Protein AF-A0AAV8V1A2-F1 (afdb_monomer_lite)

Secondary structure (DSSP, 8-state):
-------------------------GGGTTTTTHHHHHHHHHHHHHHHSHHHHHHHHHTSPPHHHHHHHHHHHHHHHH-HHHHHHHHHHHTTPPPTTTT-PPPHHHHHHHHHHHTT-PPPHHHHHHHHHHHHHSPPPHHHHHHHHHHHTT--HHHHHHHHHHHHHHHHHHHHHHHHHHHHSS---HHHHHHGGG-HHHHHHHHHHHHHHHHHHTT-GGGSSPPTT--

Structure (mmCIF, N/CA/C/O backbone):
data_AF-A0AAV8V1A2-F1
#
_entry.id   AF-A0AAV8V1A2-F1
#
loop_
_atom_site.group_PDB
_atom_site.id
_atom_site.type_symbol
_atom_site.label_atom_id
_atom_site.label_alt_id
_atom_site.label_comp_id
_atom_site.label_asym_id
_atom_site.label_entity_id
_atom_site.label_seq_id
_atom_site.pdbx_PDB_ins_code
_atom_site.Cartn_x
_atom_site.Cartn_y
_atom_site.Cartn_z
_atom_site.occupancy
_atom_site.B_iso_or_equiv
_atom_site.auth_seq_id
_atom_site.auth_comp_id
_atom_site.auth_asym_id
_atom_site.auth_atom_id
_atom_site.pdbx_PDB_model_num
ATOM 1 N N . MET A 1 1 ? 49.018 53.781 -23.591 1.00 47.09 1 MET A N 1
ATOM 2 C CA . MET A 1 1 ? 47.620 54.237 -23.432 1.00 47.09 1 MET A CA 1
ATOM 3 C C . MET A 1 1 ? 46.817 53.733 -24.622 1.00 47.09 1 MET A C 1
ATOM 5 O O . MET A 1 1 ? 46.970 54.270 -25.707 1.00 47.09 1 MET A O 1
ATOM 9 N N . LEU A 1 2 ? 46.034 52.669 -24.447 1.00 48.31 2 LEU A N 1
ATOM 10 C CA . LEU A 1 2 ? 45.103 52.144 -25.452 1.00 48.31 2 LEU A CA 1
ATOM 11 C C . LEU A 1 2 ? 43.765 51.945 -24.735 1.00 48.31 2 LEU A C 1
ATOM 13 O O . LEU A 1 2 ? 43.663 51.112 -23.838 1.00 48.31 2 LEU A O 1
ATOM 17 N N . LEU A 1 3 ? 42.789 52.791 -25.064 1.00 52.97 3 LEU A N 1
ATOM 18 C CA . LEU A 1 3 ? 41.446 52.785 -24.488 1.00 52.97 3 LEU A CA 1
ATOM 19 C C . LEU A 1 3 ? 40.560 51.850 -25.317 1.00 52.97 3 LEU A C 1
ATOM 21 O O . LEU A 1 3 ? 40.315 52.109 -26.492 1.00 52.97 3 LEU A O 1
ATOM 25 N N . PHE A 1 4 ? 40.090 50.764 -24.704 1.00 52.97 4 PHE A N 1
ATOM 26 C CA . PHE A 1 4 ? 39.129 49.840 -25.303 1.00 52.97 4 PHE A CA 1
ATOM 27 C C . PHE A 1 4 ? 37.716 50.260 -24.881 1.00 52.97 4 PHE A C 1
ATOM 29 O O . PHE A 1 4 ? 37.332 50.114 -23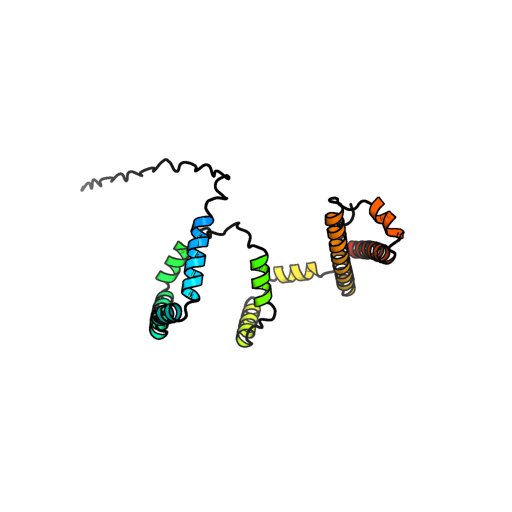.721 1.00 52.97 4 PHE A O 1
ATOM 36 N N . VAL A 1 5 ? 36.948 50.813 -25.819 1.00 63.31 5 VAL A N 1
ATOM 37 C CA . VAL A 1 5 ? 35.537 51.173 -25.627 1.00 63.31 5 VAL A CA 1
ATOM 38 C C . VAL A 1 5 ? 34.694 49.948 -25.992 1.00 63.31 5 VAL A C 1
ATOM 40 O O . VAL A 1 5 ? 34.427 49.682 -27.161 1.00 63.31 5 VAL A O 1
ATOM 43 N N . GLY A 1 6 ? 34.337 49.149 -24.986 1.00 55.31 6 GLY A N 1
ATOM 44 C CA . GLY A 1 6 ? 33.498 47.958 -25.136 1.00 55.31 6 GLY A CA 1
ATOM 45 C C . GLY A 1 6 ? 32.011 48.298 -25.054 1.00 55.31 6 GLY A C 1
ATOM 46 O O . GLY A 1 6 ? 31.510 48.668 -23.996 1.00 55.31 6 GLY A O 1
ATOM 47 N N . SER A 1 7 ? 31.323 48.160 -26.185 1.00 56.88 7 SER A N 1
ATOM 48 C CA . SER A 1 7 ? 29.888 48.386 -26.381 1.00 56.88 7 SER A CA 1
ATOM 49 C C . SER A 1 7 ? 29.015 47.477 -25.500 1.00 56.88 7 SER A C 1
ATOM 51 O O . SER A 1 7 ? 29.116 46.250 -25.552 1.00 56.88 7 SER A O 1
ATOM 53 N N . ILE A 1 8 ? 28.135 48.082 -24.699 1.00 52.25 8 ILE A N 1
ATOM 54 C CA . ILE A 1 8 ? 27.168 47.393 -23.838 1.00 52.25 8 ILE A CA 1
ATOM 55 C C . ILE A 1 8 ? 25.924 47.088 -24.683 1.00 52.25 8 ILE A C 1
ATOM 57 O O . ILE A 1 8 ? 25.040 47.926 -24.852 1.00 52.25 8 ILE A O 1
ATOM 61 N N . GLY A 1 9 ? 25.860 45.878 -25.239 1.00 57.19 9 GLY A N 1
ATOM 62 C CA . GLY A 1 9 ? 24.675 45.369 -25.929 1.00 57.19 9 GLY A CA 1
ATOM 63 C C . GLY A 1 9 ? 23.528 45.123 -24.946 1.00 57.19 9 GLY A C 1
ATOM 64 O O . GLY A 1 9 ? 23.507 44.115 -24.240 1.00 57.19 9 GLY A O 1
ATOM 65 N N . GLY A 1 10 ? 22.569 46.048 -24.898 1.00 50.88 10 GLY A N 1
ATOM 66 C CA . GLY A 1 10 ? 21.339 45.928 -24.119 1.00 50.88 10 GLY A CA 1
ATOM 67 C C . GLY A 1 10 ? 20.440 44.809 -24.648 1.00 50.88 10 GLY A C 1
ATOM 68 O O . GLY A 1 10 ? 19.802 44.940 -25.689 1.00 50.88 10 GLY A O 1
ATOM 69 N N . PHE A 1 11 ? 20.365 43.703 -23.911 1.00 54.31 11 PHE A N 1
ATOM 70 C CA . PHE A 1 11 ? 19.441 42.606 -24.190 1.00 54.31 11 PHE A CA 1
ATOM 71 C C . PHE A 1 11 ? 18.046 42.980 -23.667 1.00 54.31 11 PHE A C 1
ATOM 73 O O . PHE A 1 11 ? 17.753 42.851 -22.475 1.00 54.31 11 PHE A O 1
ATOM 80 N N . ALA A 1 12 ? 17.187 43.483 -24.555 1.00 53.69 12 ALA A N 1
ATOM 81 C CA . ALA A 1 12 ? 15.796 43.793 -24.250 1.00 53.69 12 ALA A CA 1
ATOM 82 C C . ALA A 1 12 ? 15.051 42.513 -23.829 1.00 53.69 12 ALA A C 1
ATOM 84 O O . ALA A 1 12 ? 14.720 41.651 -24.647 1.00 53.69 12 ALA A O 1
ATOM 85 N N . ARG A 1 13 ? 14.782 42.372 -22.527 1.00 50.56 13 ARG A N 1
ATOM 86 C CA . ARG A 1 13 ? 13.901 41.325 -22.003 1.00 50.56 13 ARG A CA 1
ATOM 87 C C . ARG A 1 13 ? 12.472 41.660 -22.412 1.00 50.56 13 ARG A C 1
ATOM 89 O O . ARG A 1 13 ? 11.831 42.510 -21.805 1.00 50.56 13 ARG A O 1
ATOM 96 N N . SER A 1 14 ? 11.982 40.971 -23.439 1.00 56.44 14 SER A N 1
ATOM 97 C CA . SER A 1 14 ? 10.564 40.941 -23.795 1.00 56.44 14 SER A CA 1
ATOM 98 C C . SER A 1 14 ? 9.774 40.338 -22.629 1.00 56.44 14 SER A C 1
ATOM 100 O O . SER A 1 14 ? 9.709 39.120 -22.445 1.00 56.44 14 SER A O 1
ATOM 102 N N . THR A 1 15 ? 9.201 41.200 -21.795 1.00 52.97 15 THR A N 1
ATOM 103 C CA . THR A 1 15 ? 8.184 40.835 -20.816 1.00 52.97 15 THR A CA 1
ATOM 104 C C . THR A 1 15 ? 6.904 40.522 -21.580 1.00 52.97 15 THR A C 1
ATOM 106 O O . THR A 1 15 ? 6.077 41.387 -21.852 1.00 52.97 15 THR A O 1
ATOM 109 N N . ARG A 1 16 ? 6.745 39.252 -21.967 1.00 51.31 16 ARG A N 1
ATOM 110 C CA . ARG A 1 16 ? 5.489 38.727 -22.508 1.00 51.31 16 ARG A CA 1
ATOM 111 C C . ARG A 1 16 ? 4.452 38.699 -21.382 1.00 51.31 16 ARG A C 1
ATOM 113 O O . ARG A 1 16 ? 4.267 37.696 -20.695 1.00 51.31 16 ARG A O 1
ATOM 120 N N . THR A 1 17 ? 3.844 39.856 -21.160 1.00 55.16 17 THR A N 1
ATOM 121 C CA . THR A 1 17 ? 2.635 40.067 -20.374 1.00 55.16 17 THR A CA 1
ATOM 122 C C . THR A 1 17 ? 1.485 39.250 -20.967 1.00 55.16 17 THR A C 1
ATOM 124 O O . THR A 1 17 ? 1.416 39.013 -22.172 1.00 55.16 17 THR A O 1
ATOM 127 N N . GLY A 1 18 ? 0.574 38.797 -20.102 1.00 47.16 18 GLY A N 1
ATOM 128 C CA . GLY A 1 18 ? -0.751 38.347 -20.529 1.00 47.16 18 GLY A CA 1
ATOM 129 C C . GLY A 1 18 ? -0.951 36.839 -20.672 1.00 47.16 18 GLY A C 1
ATOM 130 O O . GLY A 1 18 ? -1.535 36.386 -21.653 1.00 47.16 18 GLY A O 1
ATOM 131 N N . ARG A 1 19 ? -0.572 36.032 -19.671 1.00 47.44 19 ARG A N 1
ATOM 132 C CA . ARG A 1 19 ? -1.273 34.753 -19.473 1.00 47.44 19 ARG A CA 1
ATOM 133 C C . ARG A 1 19 ? -2.614 35.081 -18.816 1.00 47.44 19 ARG A C 1
ATOM 135 O O . ARG A 1 19 ? -2.720 35.109 -17.596 1.00 47.44 19 ARG A O 1
ATOM 142 N N . VAL A 1 20 ? -3.602 35.386 -19.657 1.00 50.06 20 VAL A N 1
ATOM 143 C CA . VAL A 1 20 ? -5.009 35.536 -19.275 1.00 50.06 20 VAL A CA 1
ATOM 144 C C . VAL A 1 20 ? -5.373 34.334 -18.410 1.00 50.06 20 VAL A C 1
ATOM 146 O O . VAL A 1 20 ? -5.230 33.183 -18.841 1.00 50.06 20 VAL A O 1
ATOM 149 N N . ALA A 1 21 ? -5.759 34.603 -17.164 1.00 47.88 21 ALA A N 1
ATOM 150 C CA . ALA A 1 21 ? -6.300 33.608 -16.261 1.00 47.88 21 ALA A CA 1
ATOM 151 C C . ALA A 1 21 ? -7.553 33.042 -16.927 1.00 47.88 21 ALA A C 1
ATOM 153 O O . ALA A 1 21 ? -8.611 33.668 -16.927 1.00 47.88 21 ALA A O 1
ATOM 154 N N . ARG A 1 22 ? -7.406 31.872 -17.557 1.00 50.50 22 ARG A N 1
ATOM 155 C CA . ARG A 1 22 ? -8.538 31.070 -18.000 1.00 50.50 22 ARG A CA 1
ATOM 156 C C . ARG A 1 22 ? -9.352 30.779 -16.750 1.00 50.50 22 ARG A C 1
ATOM 158 O O . ARG A 1 22 ? -8.956 29.936 -15.948 1.00 50.50 22 ARG A O 1
ATOM 165 N N . HIS A 1 23 ? -10.438 31.528 -16.579 1.00 44.81 23 HIS A N 1
ATOM 166 C CA . HIS A 1 23 ? -11.535 31.153 -15.708 1.00 44.81 23 HIS A CA 1
ATOM 167 C C . HIS A 1 23 ? -11.897 29.724 -16.090 1.00 44.81 23 HIS A C 1
ATOM 169 O O . HIS A 1 23 ? -12.375 29.454 -17.193 1.00 44.81 23 HIS A O 1
ATOM 175 N N . CYS A 1 24 ? -11.527 28.803 -15.206 1.00 47.03 24 CYS A N 1
ATOM 176 C CA . CYS A 1 24 ? -11.828 27.393 -15.309 1.00 47.03 24 CYS A CA 1
ATOM 177 C C . CYS A 1 24 ? -13.336 27.279 -15.077 1.00 47.03 24 CYS A C 1
ATOM 179 O O . CYS A 1 24 ? -13.789 27.115 -13.950 1.00 47.03 24 CYS A O 1
ATOM 181 N N . SER A 1 25 ? -14.103 27.505 -16.143 1.00 46.94 25 SER A N 1
ATOM 182 C CA . SER A 1 25 ? -15.545 27.294 -16.169 1.00 46.94 25 SER A CA 1
ATOM 183 C C . SER A 1 25 ? -15.765 25.804 -15.931 1.00 46.94 25 SER A C 1
ATOM 185 O O . SER A 1 25 ? -15.357 24.980 -16.751 1.00 46.94 25 SER A O 1
ATOM 187 N N . GLN A 1 26 ? -16.330 25.460 -14.775 1.00 55.72 26 GLN A N 1
ATOM 188 C CA . GLN A 1 26 ? -16.622 24.080 -14.379 1.00 55.72 26 GLN A CA 1
ATOM 189 C C . GLN A 1 26 ? -17.798 23.471 -15.169 1.00 55.72 26 GLN A C 1
ATOM 191 O O . GLN A 1 26 ? -18.068 22.284 -15.025 1.00 55.72 26 GLN A O 1
ATOM 196 N N . ASP A 1 27 ? -18.408 24.227 -16.087 1.00 48.31 27 ASP A N 1
ATOM 197 C CA . ASP A 1 27 ? -19.656 23.850 -16.762 1.00 48.31 27 ASP A CA 1
ATOM 198 C C . ASP A 1 27 ? -19.481 23.221 -18.162 1.00 48.31 27 ASP A C 1
ATOM 200 O O . ASP A 1 27 ? -20.449 23.062 -18.896 1.00 48.31 27 ASP A O 1
ATOM 204 N N . VAL A 1 28 ? -18.264 22.816 -18.563 1.00 51.16 28 VAL A N 1
ATOM 205 C CA . VAL A 1 28 ? -18.007 22.180 -19.886 1.00 51.16 28 VAL A CA 1
ATOM 206 C C . VAL A 1 28 ? -17.740 20.665 -19.787 1.00 51.16 28 VAL A C 1
ATOM 208 O O . VAL A 1 28 ? -17.192 20.049 -20.702 1.00 51.16 28 VAL A O 1
ATOM 211 N N . ALA A 1 29 ? -18.090 20.027 -18.666 1.00 53.78 29 ALA A N 1
ATOM 212 C CA . ALA A 1 29 ? -17.699 18.641 -18.399 1.00 53.78 29 ALA A CA 1
ATOM 213 C C . ALA A 1 29 ? -18.543 17.562 -19.112 1.00 53.78 29 ALA A C 1
ATOM 215 O O . ALA A 1 29 ? -18.078 16.426 -19.208 1.00 53.78 29 ALA A O 1
ATOM 216 N N . GLU A 1 30 ? -19.731 17.868 -19.648 1.00 55.41 30 GLU A N 1
ATOM 217 C CA . GLU A 1 30 ? -20.647 16.802 -20.103 1.00 55.41 30 GLU A CA 1
ATOM 218 C C . GLU A 1 30 ? -20.715 16.585 -21.625 1.00 55.41 30 GLU A C 1
ATOM 220 O O . GLU A 1 30 ? -21.001 15.472 -22.072 1.00 55.41 30 GLU A O 1
ATOM 225 N N . GLU A 1 31 ? -20.352 17.567 -22.457 1.00 53.72 31 GLU A N 1
ATOM 226 C CA . GLU A 1 31 ? -20.475 17.411 -23.920 1.00 53.72 31 GLU A CA 1
ATOM 227 C C . GLU A 1 31 ? -19.188 16.940 -24.625 1.00 53.72 31 GLU A C 1
ATOM 229 O O . GLU A 1 31 ? -19.240 16.344 -25.704 1.00 53.72 31 GLU A O 1
ATOM 234 N N . GLY A 1 32 ? -18.020 17.089 -23.988 1.00 52.75 32 GLY A N 1
ATOM 235 C CA . GLY A 1 32 ? -16.717 16.706 -24.559 1.00 52.75 32 GLY A CA 1
ATOM 236 C C . GLY A 1 32 ? -16.457 15.192 -24.675 1.00 52.75 32 GLY A C 1
ATOM 237 O O . GLY A 1 32 ? -15.452 14.777 -25.258 1.00 52.75 32 GLY A O 1
ATOM 238 N N . GLY A 1 33 ? -17.338 14.343 -24.132 1.00 56.56 33 GLY A N 1
ATOM 239 C CA . GLY A 1 33 ? -17.156 12.886 -24.095 1.00 56.56 33 GLY A CA 1
ATOM 240 C C . GLY A 1 33 ? -17.595 12.137 -25.360 1.00 56.56 33 GLY A C 1
ATOM 241 O O . GLY A 1 33 ? -17.028 11.087 -25.676 1.00 56.56 33 GLY A O 1
ATOM 242 N N . LYS A 1 34 ? -18.565 12.669 -26.117 1.00 58.06 34 LYS A N 1
ATOM 243 C CA . LYS A 1 34 ? -19.249 11.924 -27.197 1.00 58.06 34 LYS A CA 1
ATOM 244 C C . LYS A 1 34 ? -18.368 11.686 -28.435 1.00 58.06 34 LYS A C 1
ATOM 246 O O . LYS A 1 34 ? -18.463 10.648 -29.082 1.00 58.06 34 LYS A O 1
ATOM 251 N N . GLY A 1 35 ? -17.445 12.599 -28.746 1.00 68.88 35 GLY A N 1
ATOM 252 C CA . GLY A 1 35 ? -16.517 12.415 -29.874 1.00 68.88 35 GLY A CA 1
ATOM 253 C C . GLY A 1 35 ? -15.461 11.328 -29.624 1.00 68.88 35 GLY A C 1
ATOM 254 O O . GLY A 1 35 ? -15.028 10.630 -30.545 1.00 68.88 35 GLY A O 1
ATOM 255 N N . ASN A 1 36 ? -15.057 11.146 -28.364 1.00 76.38 36 ASN A N 1
ATOM 256 C CA . ASN A 1 36 ? -14.009 10.191 -28.008 1.00 76.38 36 ASN A CA 1
ATOM 257 C C . ASN A 1 36 ? -14.554 8.756 -27.892 1.00 76.38 36 ASN A C 1
ATOM 259 O O . ASN A 1 36 ? -13.826 7.800 -28.174 1.00 76.38 36 ASN A O 1
ATOM 263 N N . THR A 1 37 ? -15.838 8.590 -27.544 1.00 81.50 37 THR A N 1
ATOM 264 C CA . THR A 1 37 ? -16.508 7.278 -27.526 1.00 81.50 37 THR A CA 1
ATOM 265 C C . THR A 1 37 ? -16.642 6.703 -28.933 1.00 81.50 37 THR A C 1
ATOM 267 O O . THR A 1 37 ? -16.160 5.594 -29.158 1.00 81.50 37 THR A O 1
ATOM 270 N N . ALA A 1 38 ? -17.138 7.477 -29.905 1.00 86.19 38 ALA A N 1
ATOM 271 C CA . ALA A 1 38 ? -17.282 7.027 -31.294 1.00 86.19 38 ALA A CA 1
ATOM 272 C C . ALA A 1 38 ? -15.935 6.625 -31.928 1.00 86.19 38 ALA A C 1
ATOM 274 O O . ALA A 1 38 ? -15.807 5.565 -32.546 1.00 86.19 38 ALA A O 1
ATOM 275 N N . ARG A 1 39 ? -14.874 7.422 -31.716 1.00 90.50 39 ARG A N 1
ATOM 276 C CA . ARG A 1 39 ? -13.517 7.068 -32.172 1.00 90.50 39 ARG A CA 1
ATOM 277 C C . ARG A 1 39 ? -13.011 5.785 -31.507 1.00 90.50 39 ARG A C 1
ATOM 279 O O . ARG A 1 39 ? -12.384 4.957 -32.171 1.00 90.50 39 ARG A O 1
ATOM 286 N N . ARG A 1 40 ? -13.256 5.615 -30.204 1.00 90.50 40 ARG A N 1
ATOM 287 C CA . ARG A 1 40 ? -12.849 4.423 -29.448 1.00 90.50 40 ARG A CA 1
ATOM 288 C C . ARG A 1 40 ? -13.591 3.178 -29.925 1.00 90.50 40 ARG A C 1
ATOM 290 O O . ARG A 1 40 ? -12.958 2.136 -30.058 1.00 90.50 40 ARG A O 1
ATOM 297 N N . GLU A 1 41 ? -14.886 3.277 -30.197 1.00 92.12 41 GLU A N 1
ATOM 298 C CA . GLU A 1 41 ? -15.701 2.186 -30.741 1.00 92.12 41 GLU A CA 1
ATOM 299 C C . GLU A 1 41 ? -15.266 1.807 -32.149 1.00 92.12 41 GLU A C 1
ATOM 301 O O . GLU A 1 41 ? -15.014 0.632 -32.402 1.00 92.12 41 GLU A O 1
ATOM 306 N N . LYS A 1 42 ? -15.027 2.793 -33.021 1.00 95.50 42 LYS A N 1
ATOM 307 C CA . LYS A 1 42 ? -14.447 2.553 -34.346 1.00 95.50 42 LYS A CA 1
ATOM 308 C C . LYS A 1 42 ? -13.104 1.827 -34.254 1.00 95.50 42 LYS A C 1
ATOM 310 O O . LYS A 1 42 ? -12.879 0.860 -34.973 1.00 95.50 42 LYS A O 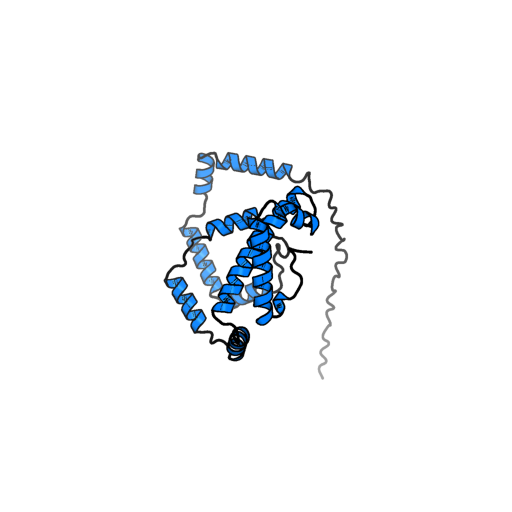1
ATOM 315 N N . MET A 1 43 ? -12.216 2.246 -33.348 1.00 95.75 43 MET A N 1
ATOM 316 C CA . MET A 1 43 ? -10.946 1.545 -33.132 1.00 95.75 43 MET A CA 1
ATOM 317 C C . MET A 1 43 ? -11.156 0.131 -32.585 1.00 95.75 43 MET A C 1
ATOM 319 O O . MET A 1 43 ? -10.466 -0.776 -33.032 1.00 95.75 43 MET A O 1
ATOM 323 N N . LYS A 1 44 ? -12.092 -0.084 -31.651 1.00 95.69 44 LYS A N 1
ATOM 324 C CA . LYS A 1 44 ? -12.424 -1.430 -31.157 1.00 95.69 44 LYS A CA 1
ATOM 325 C C . LYS A 1 44 ? -12.915 -2.329 -32.293 1.00 95.69 44 LYS A C 1
ATOM 327 O O . LYS A 1 44 ? -12.390 -3.424 -32.422 1.00 95.69 44 LYS A O 1
ATOM 332 N N . ALA A 1 45 ? -13.832 -1.848 -33.133 1.00 96.31 45 ALA A N 1
ATOM 333 C CA . ALA A 1 45 ? -14.328 -2.580 -34.297 1.00 96.31 45 ALA A CA 1
ATOM 334 C C . ALA A 1 45 ? -13.193 -2.937 -35.273 1.00 96.31 45 ALA A C 1
ATOM 336 O O . ALA A 1 45 ? -13.077 -4.089 -35.676 1.00 96.31 45 ALA A O 1
ATOM 337 N N . LEU A 1 46 ? -12.290 -1.991 -35.563 1.00 97.06 46 LEU A N 1
ATOM 338 C CA . LEU A 1 46 ? -11.096 -2.259 -36.375 1.00 97.06 46 LEU A CA 1
ATOM 339 C C . LEU A 1 46 ? -10.153 -3.287 -35.725 1.00 97.06 46 LEU A C 1
ATOM 341 O O . LEU A 1 46 ? -9.569 -4.102 -36.423 1.00 97.06 46 LEU A O 1
ATOM 345 N N . TRP A 1 47 ? -9.994 -3.279 -34.398 1.00 95.12 47 TRP A N 1
ATOM 346 C CA . TRP A 1 47 ? -9.177 -4.273 -33.684 1.00 95.12 47 TRP A CA 1
ATOM 347 C C . TRP A 1 47 ? -9.839 -5.655 -33.577 1.00 95.12 47 TRP A C 1
ATOM 349 O O . TRP A 1 47 ? -9.123 -6.638 -33.361 1.00 95.12 47 TRP A O 1
ATOM 359 N N . SER A 1 48 ? -11.168 -5.724 -33.690 1.00 95.75 48 SER A N 1
ATOM 360 C CA . SER A 1 48 ? -11.933 -6.973 -33.751 1.00 95.75 48 SER A CA 1
ATOM 361 C C . SER A 1 48 ? -11.812 -7.663 -35.108 1.00 95.75 48 SER A C 1
ATOM 363 O O . SER A 1 48 ? -11.897 -8.886 -35.155 1.00 95.75 48 SER A O 1
ATOM 365 N N . ASP A 1 49 ? -11.571 -6.907 -36.181 1.00 97.06 49 ASP A N 1
ATOM 366 C CA . ASP A 1 49 ? -11.262 -7.455 -37.500 1.00 97.06 49 ASP A CA 1
ATOM 367 C C . ASP A 1 49 ? -9.863 -8.128 -37.495 1.00 97.06 49 ASP A C 1
ATOM 369 O O . ASP A 1 49 ? -8.839 -7.454 -37.281 1.00 97.06 49 ASP A O 1
ATOM 373 N N . PRO A 1 50 ? -9.782 -9.458 -37.707 1.00 97.06 50 PRO A N 1
ATOM 374 C CA . PRO A 1 50 ? -8.524 -10.196 -37.678 1.00 97.06 50 PRO A CA 1
ATOM 375 C C . PRO A 1 50 ? -7.550 -9.771 -38.784 1.00 97.06 50 PRO A C 1
ATOM 377 O O . PRO A 1 50 ? -6.340 -9.763 -38.537 1.00 97.06 50 PRO A O 1
ATOM 380 N N . GLU A 1 51 ? -8.032 -9.359 -39.961 1.00 96.94 51 GLU A N 1
ATOM 381 C CA . GLU A 1 51 ? -7.170 -8.942 -41.073 1.00 96.94 51 GLU A CA 1
ATOM 382 C C . GLU A 1 51 ? -6.521 -7.590 -40.787 1.00 96.94 51 GLU A C 1
ATOM 384 O O . GLU A 1 51 ? -5.303 -7.412 -40.932 1.00 96.94 51 GLU A O 1
ATOM 389 N N . TRP A 1 52 ? -7.315 -6.634 -40.297 1.00 96.56 52 TRP A N 1
ATOM 390 C CA . TRP A 1 52 ? -6.796 -5.338 -39.880 1.00 96.56 52 TRP A CA 1
ATOM 391 C C . TRP A 1 52 ? -5.768 -5.491 -38.756 1.00 96.56 52 TRP A C 1
ATOM 393 O O . TRP A 1 52 ? -4.685 -4.891 -38.817 1.00 96.56 52 TRP A O 1
ATOM 403 N N . ARG A 1 53 ? -6.057 -6.343 -37.763 1.00 96.94 53 ARG A N 1
ATOM 404 C CA . ARG A 1 53 ? -5.133 -6.646 -36.665 1.00 96.94 53 ARG A CA 1
ATOM 405 C C . ARG A 1 53 ? -3.841 -7.278 -37.175 1.00 96.94 53 ARG A C 1
ATOM 407 O O . ARG A 1 53 ? -2.766 -6.821 -36.780 1.00 96.94 53 ARG A O 1
ATOM 414 N N . ALA A 1 54 ? -3.919 -8.276 -38.054 1.00 94.94 54 ALA A N 1
ATOM 415 C CA . ALA A 1 54 ? -2.749 -8.911 -38.656 1.00 94.94 54 ALA A CA 1
ATOM 416 C C . ALA A 1 54 ? -1.893 -7.891 -39.421 1.00 94.94 54 ALA A C 1
ATOM 418 O O . ALA A 1 54 ? -0.684 -7.824 -39.206 1.00 94.94 54 ALA A O 1
ATOM 419 N N . ARG A 1 55 ? -2.514 -7.008 -40.213 1.00 96.38 55 ARG A N 1
ATOM 420 C CA . ARG A 1 55 ? -1.821 -5.935 -40.944 1.00 96.38 55 ARG A CA 1
ATOM 421 C C . ARG A 1 55 ? -1.119 -4.939 -40.016 1.00 96.38 55 ARG A C 1
ATOM 423 O O . ARG A 1 55 ? 0.010 -4.533 -40.289 1.00 96.38 55 ARG A O 1
ATOM 430 N N . VAL A 1 56 ? -1.755 -4.532 -38.916 1.00 95.25 56 VAL A N 1
ATOM 431 C CA . VAL A 1 56 ? -1.136 -3.638 -37.916 1.00 95.25 56 VAL A CA 1
ATOM 432 C C . VAL A 1 56 ? 0.005 -4.339 -37.178 1.00 95.25 56 VAL A C 1
ATOM 434 O O . VAL A 1 56 ? 1.039 -3.719 -36.924 1.00 95.25 56 VAL A O 1
ATOM 437 N N . LEU A 1 57 ? -0.151 -5.626 -36.859 1.00 91.56 57 LEU A N 1
ATOM 438 C CA . LEU A 1 57 ? 0.900 -6.433 -36.241 1.00 91.56 57 LEU A CA 1
ATOM 439 C C . LEU A 1 57 ? 2.079 -6.671 -37.192 1.00 91.56 57 LEU A C 1
ATOM 441 O O . LEU A 1 57 ? 3.215 -6.577 -36.741 1.00 91.56 57 LEU A O 1
ATOM 445 N N . ALA A 1 58 ? 1.837 -6.874 -38.488 1.00 90.75 58 ALA A N 1
ATOM 446 C CA . ALA A 1 58 ? 2.879 -6.988 -39.509 1.00 90.75 58 ALA A CA 1
ATOM 447 C C . ALA A 1 58 ? 3.674 -5.681 -39.678 1.00 90.75 58 ALA A C 1
ATOM 449 O O . ALA A 1 58 ? 4.876 -5.708 -39.918 1.00 90.75 58 ALA A O 1
ATOM 450 N N . LYS A 1 59 ? 3.021 -4.526 -39.480 1.00 90.62 59 LYS A N 1
ATOM 451 C CA . LYS A 1 59 ? 3.675 -3.206 -39.447 1.00 90.62 59 LYS A CA 1
ATOM 452 C C . LYS A 1 59 ? 4.394 -2.904 -38.130 1.00 90.62 59 LYS A C 1
ATOM 454 O O . LYS A 1 59 ? 5.052 -1.864 -38.031 1.00 90.62 59 LYS A O 1
ATOM 459 N N . ARG A 1 60 ? 4.271 -3.743 -37.090 1.00 90.62 60 ARG A N 1
ATOM 460 C CA . ARG A 1 60 ? 5.052 -3.527 -35.867 1.00 90.62 60 ARG A CA 1
ATOM 461 C C . ARG A 1 60 ? 6.528 -3.639 -36.205 1.00 90.62 60 ARG A C 1
ATOM 463 O O . ARG A 1 60 ? 6.952 -4.503 -36.964 1.00 90.62 60 ARG A O 1
ATOM 470 N N . ARG A 1 61 ? 7.318 -2.758 -35.592 1.00 91.38 61 ARG A N 1
ATOM 471 C CA . ARG A 1 61 ? 8.775 -2.822 -35.678 1.00 91.38 61 ARG A CA 1
ATOM 472 C C . ARG A 1 61 ? 9.229 -4.234 -35.319 1.00 91.38 61 ARG A C 1
ATOM 474 O O . ARG A 1 61 ? 8.793 -4.779 -34.302 1.00 91.38 61 ARG A O 1
ATOM 481 N N . SER A 1 62 ? 10.085 -4.809 -36.161 1.00 91.56 62 SER A N 1
ATOM 482 C CA . SER A 1 62 ? 10.649 -6.132 -35.913 1.00 91.56 62 SER A CA 1
ATOM 483 C C . SER A 1 62 ? 11.376 -6.141 -34.568 1.00 91.56 62 SER A C 1
ATOM 485 O O . SER A 1 62 ? 11.891 -5.110 -34.119 1.00 91.56 62 SER A O 1
ATOM 487 N N . ARG A 1 63 ? 11.443 -7.307 -33.913 1.00 91.50 63 ARG A N 1
ATOM 488 C CA . ARG A 1 63 ? 12.198 -7.445 -32.656 1.00 91.50 63 ARG A CA 1
ATOM 489 C C . ARG A 1 63 ? 13.638 -6.959 -32.816 1.00 91.50 63 ARG A C 1
ATOM 491 O O . ARG A 1 63 ? 14.106 -6.220 -31.962 1.00 91.50 63 ARG A O 1
ATOM 498 N N . ALA A 1 64 ? 14.272 -7.262 -33.950 1.00 93.44 64 ALA A N 1
ATOM 499 C CA . ALA A 1 64 ? 15.613 -6.787 -34.280 1.00 93.44 64 ALA A CA 1
ATOM 500 C C . ALA A 1 64 ? 15.711 -5.249 -34.326 1.00 93.44 64 ALA A C 1
ATOM 502 O O . ALA A 1 64 ? 16.664 -4.674 -33.804 1.00 93.44 64 ALA A O 1
ATOM 503 N N . ALA A 1 65 ? 14.717 -4.556 -34.895 1.00 94.81 65 ALA A N 1
ATOM 504 C CA . ALA A 1 65 ? 14.693 -3.093 -34.908 1.00 94.81 65 ALA A CA 1
ATOM 505 C C . ALA A 1 65 ? 14.501 -2.502 -33.499 1.00 94.81 65 ALA A C 1
ATOM 507 O O . ALA A 1 65 ? 15.166 -1.526 -33.147 1.00 94.81 65 ALA A O 1
ATOM 508 N N . ILE A 1 66 ? 13.623 -3.102 -32.685 1.00 94.56 66 ILE A N 1
ATOM 509 C CA . ILE A 1 66 ? 13.422 -2.708 -31.280 1.00 94.56 66 ILE A CA 1
ATOM 510 C C . ILE A 1 66 ? 14.714 -2.918 -30.485 1.00 94.56 66 ILE A C 1
ATOM 512 O O . ILE A 1 66 ? 15.134 -2.024 -29.755 1.00 94.56 66 ILE A O 1
ATOM 516 N N . GLU A 1 67 ? 15.374 -4.060 -30.661 1.00 95.81 67 GLU A N 1
ATOM 517 C CA . GLU A 1 67 ? 16.627 -4.392 -29.988 1.00 95.81 67 GLU A CA 1
ATOM 518 C C . GLU A 1 67 ? 17.759 -3.446 -30.400 1.00 95.81 67 GLU A C 1
ATOM 520 O O . GLU A 1 67 ? 18.465 -2.928 -29.537 1.00 95.81 67 GLU A O 1
ATOM 525 N N . LYS A 1 68 ? 17.891 -3.133 -31.696 1.00 97.56 68 LYS A N 1
ATOM 526 C CA . LYS A 1 68 ? 18.863 -2.148 -32.193 1.00 97.56 68 LYS A CA 1
ATOM 527 C C . LYS A 1 68 ? 18.633 -0.771 -31.570 1.00 97.56 68 LYS A C 1
ATOM 529 O O . LYS A 1 68 ? 19.586 -0.134 -31.121 1.00 97.56 68 LYS A O 1
ATOM 534 N N . GLN A 1 69 ? 17.378 -0.319 -31.504 1.00 96.38 69 GLN A N 1
ATOM 535 C CA . GLN A 1 69 ? 17.043 0.944 -30.847 1.00 96.38 69 GLN A CA 1
ATOM 536 C C . GLN A 1 69 ? 17.345 0.891 -29.345 1.00 96.38 69 GLN A C 1
ATOM 538 O O . GLN A 1 69 ? 17.910 1.843 -28.811 1.00 96.38 69 GLN A O 1
ATOM 543 N N . SER A 1 70 ? 17.006 -0.214 -28.678 1.00 96.44 70 SER A N 1
ATOM 544 C CA . SER A 1 70 ? 17.280 -0.409 -27.255 1.00 96.44 70 SER A CA 1
ATOM 545 C C . SER A 1 70 ? 18.778 -0.350 -26.973 1.00 96.44 70 SER A C 1
ATOM 547 O O . SER A 1 70 ? 19.187 0.435 -26.130 1.00 96.44 70 SER A O 1
ATOM 549 N N . LYS A 1 71 ? 19.603 -1.093 -27.723 1.00 97.00 71 LYS A N 1
ATOM 550 C CA . LYS A 1 71 ? 21.071 -1.073 -27.603 1.00 97.00 71 LYS A CA 1
ATOM 551 C C . LYS A 1 71 ? 21.641 0.323 -27.846 1.00 97.00 71 LYS A C 1
ATOM 553 O O . LYS A 1 71 ? 22.487 0.780 -27.086 1.00 97.00 71 LYS A O 1
ATOM 558 N N . SER A 1 72 ? 21.147 1.029 -28.866 1.00 97.62 72 SER A N 1
ATOM 559 C CA . SER A 1 72 ? 21.563 2.409 -29.140 1.00 97.62 72 SER A CA 1
ATOM 560 C C . SER A 1 72 ? 21.215 3.360 -27.990 1.00 97.62 72 SER A C 1
ATOM 562 O O . SER A 1 72 ? 22.045 4.185 -27.619 1.00 97.62 72 SER A O 1
ATOM 564 N N . MET A 1 73 ? 20.021 3.238 -27.401 1.00 97.75 73 MET A N 1
ATOM 565 C CA . MET A 1 73 ? 19.632 4.040 -26.240 1.00 97.75 73 MET A CA 1
ATOM 566 C C . MET A 1 73 ? 20.436 3.667 -24.996 1.00 97.75 73 MET A C 1
ATOM 568 O O . MET A 1 73 ? 20.890 4.572 -24.308 1.00 97.75 73 MET A O 1
ATOM 572 N N . SER A 1 74 ? 20.659 2.378 -24.727 1.00 97.00 74 SER A N 1
ATOM 573 C CA . SER A 1 74 ? 21.519 1.918 -23.630 1.00 97.00 74 SER A CA 1
ATOM 574 C C . SER A 1 74 ? 22.919 2.517 -23.738 1.00 97.00 74 SER A C 1
ATOM 576 O O . SER A 1 74 ? 23.378 3.116 -22.775 1.00 97.00 74 SER A O 1
ATOM 578 N N . LYS A 1 75 ? 23.527 2.491 -24.931 1.00 97.62 75 LYS A N 1
ATOM 579 C CA . LYS A 1 75 ? 24.831 3.121 -25.180 1.00 97.62 75 LYS A CA 1
ATOM 580 C C . LYS A 1 75 ? 24.820 4.636 -24.932 1.00 97.62 75 LYS A C 1
ATOM 582 O O . LYS A 1 75 ? 25.760 5.171 -24.369 1.00 97.62 75 LYS A O 1
ATOM 587 N N . LYS A 1 76 ? 23.749 5.348 -25.308 1.00 98.00 76 LYS A N 1
ATOM 588 C CA . LYS A 1 76 ? 23.608 6.781 -24.972 1.00 98.00 76 LYS A CA 1
ATOM 589 C C . LYS A 1 76 ? 23.489 7.023 -23.469 1.00 98.00 76 LYS A C 1
ATOM 591 O O . LYS A 1 76 ? 23.923 8.056 -22.991 1.00 98.00 76 LYS A O 1
ATOM 596 N N . TRP A 1 77 ? 22.877 6.096 -22.738 1.00 97.56 77 TRP A N 1
ATOM 597 C CA . TRP A 1 77 ? 22.751 6.187 -21.287 1.00 97.56 77 TRP A CA 1
ATOM 598 C C . TRP A 1 77 ? 24.034 5.827 -20.542 1.00 97.56 77 TRP A C 1
ATOM 600 O O . TRP A 1 77 ? 24.088 6.132 -19.355 1.00 97.56 77 TRP A O 1
ATOM 610 N N . GLU A 1 78 ? 25.025 5.199 -21.184 1.00 97.00 78 GLU A N 1
ATOM 611 C CA . GLU A 1 78 ? 26.367 4.973 -20.621 1.00 97.00 78 GLU A CA 1
ATOM 612 C C . GLU A 1 78 ? 27.164 6.279 -20.514 1.00 97.00 78 GLU A C 1
ATOM 614 O O . GLU A 1 78 ? 27.930 6.425 -19.569 1.00 97.00 78 GLU A O 1
ATOM 619 N N . ASP A 1 79 ? 26.920 7.240 -21.410 1.00 98.12 79 ASP A N 1
ATOM 620 C CA . ASP A 1 79 ? 27.516 8.577 -21.374 1.00 98.12 79 ASP A CA 1
ATOM 621 C C . ASP A 1 79 ? 26.988 9.401 -20.182 1.00 98.12 79 ASP A C 1
ATOM 623 O O . ASP A 1 79 ? 25.781 9.651 -20.044 1.00 98.12 79 ASP A O 1
ATOM 627 N N . ASP A 1 80 ? 27.905 9.813 -19.306 1.00 97.62 80 ASP A N 1
ATOM 628 C CA . ASP A 1 80 ? 27.593 10.553 -18.086 1.00 97.62 80 ASP A CA 1
ATOM 629 C C . ASP A 1 80 ? 27.060 11.960 -18.390 1.00 97.62 80 ASP A C 1
ATOM 631 O O . ASP A 1 80 ? 26.122 12.397 -17.718 1.00 97.62 80 ASP A O 1
ATOM 635 N N . GLU A 1 81 ? 27.557 12.640 -19.431 1.00 97.88 81 GLU A N 1
ATOM 636 C CA . GLU A 1 81 ? 27.092 13.985 -19.810 1.00 97.88 81 GLU A CA 1
ATOM 637 C C . GLU A 1 81 ? 25.635 13.966 -20.286 1.00 97.88 81 GLU A C 1
ATOM 639 O O . GLU A 1 81 ? 24.818 14.825 -19.934 1.00 97.88 81 GLU A O 1
ATOM 644 N N . PHE A 1 82 ? 25.268 12.950 -21.069 1.00 98.12 82 PHE A N 1
ATOM 645 C CA . PHE A 1 82 ? 23.885 12.760 -21.487 1.00 98.12 82 PHE A CA 1
ATOM 646 C C . PHE A 1 82 ? 22.976 12.485 -20.281 1.00 98.12 82 PHE A C 1
ATOM 648 O O . PHE A 1 82 ? 21.879 13.051 -20.178 1.00 98.12 82 PHE A O 1
ATOM 655 N N . ARG A 1 83 ? 23.433 11.639 -19.348 1.00 98.12 83 ARG A N 1
ATOM 656 C CA . ARG A 1 83 ? 22.674 11.269 -18.148 1.00 98.12 83 ARG A CA 1
ATOM 657 C C . ARG A 1 83 ? 22.434 12.476 -17.239 1.00 98.12 83 ARG A C 1
ATOM 659 O O . ARG A 1 83 ? 21.288 12.684 -16.828 1.00 98.12 83 ARG A O 1
ATOM 666 N N . THR A 1 84 ? 23.463 13.279 -16.961 1.00 97.75 84 THR A N 1
ATOM 667 C CA . THR A 1 84 ? 23.351 14.493 -16.133 1.00 97.75 84 THR A CA 1
ATOM 668 C C . THR A 1 84 ? 22.427 15.513 -16.784 1.00 97.75 84 THR A C 1
ATOM 670 O O . THR A 1 84 ? 21.487 15.971 -16.137 1.00 97.75 84 THR A O 1
ATOM 673 N N . LYS A 1 85 ? 22.571 15.765 -18.090 1.00 98.38 85 LYS A N 1
ATOM 674 C CA . LYS A 1 85 ? 21.691 16.673 -18.840 1.00 98.38 85 LYS A CA 1
ATOM 675 C C . LYS A 1 85 ? 20.218 16.266 -18.761 1.00 98.38 85 LYS A C 1
ATOM 677 O O . LYS A 1 85 ? 19.345 17.114 -18.557 1.00 98.38 85 LYS A O 1
ATOM 682 N N . VAL A 1 86 ? 19.907 14.974 -18.911 1.00 98.00 86 VAL A N 1
ATOM 683 C CA . VAL A 1 86 ? 18.522 14.491 -18.771 1.00 98.00 86 VAL A CA 1
ATOM 684 C C . VAL A 1 86 ? 18.032 14.670 -17.333 1.00 98.00 86 VAL A C 1
ATOM 686 O O . VAL A 1 86 ? 16.916 15.156 -17.141 1.00 98.00 86 VAL A O 1
ATOM 689 N N . GLN A 1 87 ? 18.852 14.342 -16.332 1.00 97.50 87 GLN A N 1
ATOM 690 C CA . GLN A 1 87 ? 18.501 14.525 -14.921 1.00 97.50 87 GLN A CA 1
ATOM 691 C C . GLN A 1 87 ? 18.238 15.994 -14.572 1.00 97.50 87 GLN A C 1
ATOM 693 O O . GLN A 1 87 ? 17.198 16.291 -13.988 1.00 97.50 87 GLN A O 1
ATOM 698 N N . GLU A 1 88 ? 19.110 16.915 -14.979 1.00 97.94 88 GLU A N 1
ATOM 699 C CA . GLU A 1 88 ? 18.928 18.358 -14.797 1.00 97.94 88 GLU A CA 1
ATOM 700 C C . GLU A 1 88 ? 17.654 18.849 -15.477 1.00 97.94 88 GLU A C 1
ATOM 702 O O . GLU A 1 88 ? 16.879 19.597 -14.884 1.00 97.94 88 GLU A O 1
ATOM 707 N N . SER A 1 89 ? 17.372 18.353 -16.685 1.00 97.69 89 SER A N 1
ATOM 708 C CA . SER A 1 89 ? 16.149 18.710 -17.401 1.00 97.69 89 SER A CA 1
ATOM 709 C C . SER A 1 89 ? 14.873 18.213 -16.715 1.00 97.69 89 SER A C 1
ATOM 711 O O . SER A 1 89 ? 13.804 18.772 -16.961 1.00 97.69 89 SER A O 1
ATOM 713 N N . LEU A 1 90 ? 14.949 17.148 -15.912 1.00 96.94 90 LEU A N 1
ATOM 714 C CA . LEU A 1 90 ? 13.819 16.578 -15.174 1.00 96.94 90 LEU A CA 1
ATOM 715 C C . LEU A 1 90 ? 13.724 17.125 -13.745 1.00 96.94 90 LEU A C 1
ATOM 717 O O . LEU A 1 90 ? 12.640 17.110 -13.157 1.00 96.94 90 LEU A O 1
ATOM 721 N N . LYS A 1 91 ? 14.827 17.632 -13.188 1.00 97.56 91 LYS A N 1
ATOM 722 C CA . LYS A 1 91 ? 14.880 18.187 -11.836 1.00 97.56 91 LYS A CA 1
ATOM 723 C C . LYS A 1 91 ? 13.936 19.386 -11.727 1.00 97.56 91 LYS A C 1
ATOM 725 O O . LYS A 1 91 ? 13.982 20.315 -12.524 1.00 97.56 91 LYS A O 1
ATOM 730 N N . GLY A 1 92 ? 13.046 19.345 -10.738 1.00 95.81 92 GLY A N 1
ATOM 731 C CA . GLY A 1 92 ? 12.066 20.407 -10.485 1.00 95.81 92 GLY A CA 1
ATOM 732 C C . GLY A 1 92 ? 10.841 20.406 -11.407 1.00 95.81 92 GLY A C 1
ATOM 733 O O . GLY A 1 92 ? 9.926 21.191 -11.169 1.00 95.81 92 GLY A O 1
ATOM 734 N N . LYS A 1 93 ? 10.760 19.524 -12.415 1.00 97.12 93 LYS A N 1
ATOM 735 C CA . LYS A 1 93 ? 9.530 19.381 -13.202 1.00 97.12 93 LYS A CA 1
ATOM 736 C C . LYS A 1 93 ? 8.477 18.648 -12.391 1.00 97.12 93 LYS A C 1
ATOM 738 O O . LYS A 1 93 ? 8.665 17.506 -11.974 1.00 97.12 93 LYS A O 1
ATOM 743 N N . GLU A 1 94 ? 7.348 19.312 -12.196 1.00 95.94 94 GLU A N 1
ATOM 744 C CA . GLU A 1 94 ? 6.199 18.701 -11.556 1.00 95.94 94 GLU A CA 1
ATOM 745 C C . GLU A 1 94 ? 5.602 17.630 -12.479 1.00 95.94 94 GLU A C 1
ATOM 747 O O . GLU A 1 94 ? 5.375 17.904 -13.664 1.00 95.94 94 GLU A O 1
ATOM 752 N N . PRO A 1 95 ? 5.368 16.397 -11.995 1.00 95.50 95 PRO A N 1
ATOM 753 C CA . PRO A 1 95 ? 4.720 15.398 -12.822 1.00 95.50 95 PRO A CA 1
ATOM 754 C C . PRO A 1 95 ? 3.278 15.843 -13.086 1.00 95.50 95 PRO A C 1
ATOM 756 O O . PRO A 1 95 ? 2.600 16.357 -12.199 1.00 95.50 95 PRO A O 1
ATOM 759 N N . TRP A 1 96 ? 2.796 15.631 -14.310 1.00 96.31 96 TRP A N 1
ATOM 760 C CA . TRP A 1 96 ? 1.476 16.095 -14.764 1.00 96.31 96 TRP A CA 1
ATOM 761 C C . TRP A 1 96 ? 0.300 15.564 -13.924 1.00 96.31 96 TRP A C 1
ATOM 763 O O . TRP A 1 96 ? -0.796 16.107 -13.986 1.00 96.31 96 TRP A O 1
ATOM 773 N N . ASN A 1 97 ? 0.521 14.495 -13.158 1.00 95.88 97 ASN A N 1
ATOM 774 C CA . ASN A 1 97 ? -0.449 13.859 -12.274 1.00 95.88 97 ASN A CA 1
ATOM 775 C C . ASN A 1 97 ? -0.220 14.174 -10.783 1.00 95.88 97 ASN A C 1
ATOM 777 O O . ASN A 1 97 ? -0.804 13.497 -9.933 1.00 95.88 97 ASN A O 1
ATOM 781 N N . LYS A 1 98 ? 0.621 15.159 -10.425 1.00 96.06 98 LYS A N 1
ATOM 782 C CA . LYS A 1 98 ? 0.768 15.572 -9.021 1.00 96.06 98 LYS A CA 1
ATOM 783 C C . LYS A 1 98 ? -0.583 16.051 -8.484 1.00 96.06 98 LYS A C 1
ATOM 785 O O . LYS A 1 98 ? -1.254 16.871 -9.096 1.00 96.06 98 LYS A O 1
ATOM 790 N N . GLY A 1 99 ? -0.992 15.488 -7.348 1.00 96.19 99 GLY A N 1
ATOM 791 C CA . GLY A 1 99 ? -2.268 15.794 -6.697 1.00 96.19 99 GLY A CA 1
ATOM 792 C C . GLY A 1 99 ? -3.492 15.079 -7.280 1.00 96.19 99 GLY A C 1
ATOM 793 O O . GLY A 1 99 ? 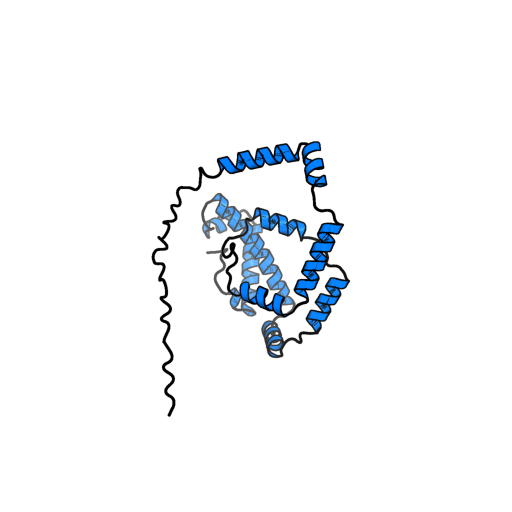-4.549 15.129 -6.661 1.00 96.19 99 GLY A O 1
ATOM 794 N N . VAL A 1 100 ? -3.375 14.371 -8.409 1.00 96.56 100 VAL A N 1
ATOM 795 C CA . VAL A 1 100 ? -4.498 13.610 -8.979 1.00 96.56 100 VAL A CA 1
ATOM 796 C C . VAL A 1 100 ? -4.578 12.238 -8.296 1.00 96.56 100 VAL A C 1
ATOM 798 O O . VAL A 1 100 ? -3.668 11.420 -8.474 1.00 96.56 100 VAL A O 1
ATOM 801 N N . PRO A 1 101 ? -5.635 11.943 -7.514 1.00 95.25 101 PRO A N 1
ATOM 802 C CA . PRO A 1 101 ? -5.761 10.651 -6.857 1.00 95.25 101 PRO A CA 1
ATOM 803 C C . PRO A 1 101 ? -5.981 9.543 -7.891 1.00 95.25 101 PRO A C 1
ATOM 805 O O . PRO A 1 101 ? -6.727 9.690 -8.858 1.00 95.25 101 PRO A O 1
ATOM 808 N N . MET A 1 102 ? -5.349 8.390 -7.669 1.00 96.00 102 MET A N 1
ATOM 809 C CA . MET A 1 102 ? -5.616 7.205 -8.480 1.00 96.00 102 MET A CA 1
ATOM 810 C C . MET A 1 102 ? -7.043 6.698 -8.196 1.00 96.00 102 MET A C 1
ATOM 812 O O . MET A 1 102 ? -7.390 6.556 -7.019 1.00 96.00 102 MET A O 1
ATOM 816 N N . PRO A 1 103 ? -7.853 6.378 -9.221 1.00 94.50 103 PRO A N 1
ATOM 817 C CA . PRO A 1 103 ? -9.188 5.826 -9.011 1.00 94.50 103 PRO A CA 1
ATOM 818 C C . PRO A 1 103 ? -9.109 4.448 -8.341 1.00 94.50 103 PRO A C 1
ATOM 820 O O . PRO A 1 103 ? -8.191 3.663 -8.607 1.00 94.50 103 PRO A O 1
ATOM 823 N N . ASP A 1 104 ? -10.080 4.137 -7.481 1.00 91.81 104 ASP A N 1
ATOM 824 C CA . ASP A 1 104 ? -10.044 2.926 -6.650 1.00 91.81 104 ASP A CA 1
ATOM 825 C C . ASP A 1 104 ? -10.093 1.634 -7.466 1.00 91.81 104 ASP A C 1
ATOM 827 O O . ASP A 1 104 ? -9.468 0.642 -7.093 1.00 91.81 104 ASP A O 1
ATOM 831 N N . GLU A 1 105 ? -10.751 1.652 -8.625 1.00 93.44 105 GLU A N 1
ATOM 832 C CA . GLU A 1 105 ? -10.742 0.525 -9.556 1.00 93.44 105 GLU A CA 1
ATOM 833 C C . GLU A 1 105 ? -9.317 0.195 -10.033 1.00 93.44 105 GLU A C 1
ATOM 835 O O . GLU A 1 105 ? -8.896 -0.964 -10.011 1.00 93.44 105 GLU A O 1
ATOM 840 N N . THR A 1 106 ? -8.529 1.211 -10.396 1.00 95.69 106 THR A N 1
ATOM 841 C CA . THR A 1 106 ? -7.135 1.029 -10.823 1.00 95.69 106 THR A CA 1
ATOM 842 C C . THR A 1 106 ? -6.260 0.552 -9.665 1.00 95.69 106 THR A C 1
ATOM 844 O O . THR A 1 106 ? -5.467 -0.372 -9.857 1.00 95.69 106 THR A O 1
ATOM 847 N N . LYS A 1 107 ? -6.448 1.089 -8.448 1.00 96.56 107 LYS A N 1
ATOM 848 C CA . LYS A 1 107 ? -5.754 0.591 -7.244 1.00 96.56 107 LYS A CA 1
ATOM 849 C C . LYS A 1 107 ? -6.046 -0.893 -7.002 1.00 96.56 107 LYS A C 1
ATOM 851 O O . LYS A 1 107 ? -5.120 -1.663 -6.747 1.00 96.56 107 LYS A O 1
ATOM 856 N N . ARG A 1 108 ? -7.314 -1.310 -7.123 1.00 95.31 108 ARG A N 1
ATOM 857 C CA . ARG A 1 108 ? -7.733 -2.716 -6.976 1.00 95.31 108 ARG A CA 1
ATOM 858 C C . ARG A 1 108 ? -7.072 -3.608 -8.023 1.00 95.31 108 ARG A C 1
ATOM 860 O O . ARG A 1 108 ? -6.496 -4.627 -7.653 1.00 95.31 108 ARG A O 1
ATOM 867 N N . ARG A 1 109 ? -7.077 -3.212 -9.302 1.00 96.31 109 ARG A N 1
ATOM 868 C CA . ARG A 1 109 ? -6.419 -3.969 -10.386 1.00 96.31 109 ARG A CA 1
ATOM 869 C C . ARG A 1 109 ? -4.920 -4.146 -10.133 1.00 96.31 109 ARG A C 1
ATOM 871 O O . ARG A 1 109 ? -4.418 -5.262 -10.230 1.00 96.31 109 ARG A O 1
ATOM 878 N N . ILE A 1 110 ? -4.221 -3.075 -9.747 1.00 96.81 110 ILE A N 1
ATOM 879 C CA . ILE A 1 110 ? -2.794 -3.134 -9.392 1.00 96.81 110 ILE A CA 1
ATOM 880 C C . ILE A 1 110 ? -2.576 -4.063 -8.191 1.00 96.81 110 ILE A C 1
ATOM 882 O O . ILE A 1 110 ? -1.675 -4.897 -8.218 1.00 96.81 110 ILE A O 1
ATOM 886 N N . SER A 1 111 ? -3.422 -3.964 -7.160 1.00 96.19 111 SER A N 1
ATOM 887 C CA . SER A 1 111 ? -3.339 -4.829 -5.980 1.00 96.19 111 SER A CA 1
ATOM 888 C C . SER A 1 111 ? -3.492 -6.307 -6.339 1.00 96.19 111 SER A C 1
ATOM 890 O O . SER A 1 111 ? -2.694 -7.112 -5.873 1.00 96.19 111 SER A O 1
ATOM 892 N N . VAL A 1 112 ? -4.462 -6.665 -7.188 1.00 95.94 112 VAL A N 1
ATOM 893 C CA . VAL A 1 112 ? -4.682 -8.053 -7.628 1.00 95.94 112 VAL A CA 1
ATOM 894 C C . VAL A 1 112 ? -3.471 -8.593 -8.386 1.00 95.94 112 VAL A C 1
ATOM 896 O O . VAL A 1 112 ? -3.018 -9.687 -8.080 1.00 95.94 112 VAL A O 1
ATOM 899 N N . VAL A 1 113 ? -2.910 -7.817 -9.319 1.00 96.12 113 VAL A N 1
ATOM 900 C CA . VAL A 1 113 ? -1.736 -8.239 -10.108 1.00 96.12 113 VAL A CA 1
ATOM 901 C C . VAL A 1 113 ? -0.489 -8.405 -9.236 1.00 96.12 113 VAL A C 1
ATOM 903 O O . VAL A 1 113 ? 0.312 -9.309 -9.460 1.00 96.12 113 VAL A O 1
ATOM 906 N N . LEU A 1 114 ? -0.302 -7.536 -8.240 1.00 96.06 114 LEU A N 1
ATOM 907 C CA . LEU A 1 114 ? 0.866 -7.592 -7.360 1.00 96.06 114 LEU A CA 1
ATOM 908 C C . LEU A 1 114 ? 0.724 -8.627 -6.236 1.00 96.06 114 LEU A C 1
ATOM 910 O O . LEU A 1 114 ? 1.736 -9.107 -5.717 1.00 96.06 114 LEU A O 1
ATOM 914 N N . ARG A 1 115 ? -0.504 -8.988 -5.847 1.00 95.62 115 ARG A N 1
ATOM 915 C CA . ARG A 1 115 ? -0.764 -9.980 -4.800 1.00 95.62 115 ARG A CA 1
ATOM 916 C C . ARG A 1 115 ? -0.292 -11.355 -5.273 1.00 95.62 115 ARG A C 1
ATOM 918 O O . ARG A 1 115 ? -0.792 -11.893 -6.248 1.00 95.62 115 ARG A O 1
ATOM 925 N N . GLY A 1 116 ? 0.685 -11.921 -4.567 1.00 89.19 116 GLY A N 1
ATOM 926 C CA . GLY A 1 116 ? 1.267 -13.228 -4.892 1.00 89.19 116 GLY A CA 1
ATOM 927 C C . GLY A 1 116 ? 2.463 -13.184 -5.849 1.00 89.19 116 GLY A C 1
ATOM 928 O O . GLY A 1 116 ? 3.122 -14.206 -6.024 1.00 89.19 116 GLY A O 1
ATOM 929 N N . SER A 1 117 ? 2.819 -12.019 -6.405 1.00 94.00 117 SER A N 1
ATOM 930 C CA . SER A 1 117 ? 4.040 -11.881 -7.207 1.00 94.00 117 SER A CA 1
ATOM 931 C C . SER A 1 117 ? 5.280 -11.990 -6.310 1.00 94.00 117 SER A C 1
ATOM 933 O O . SER A 1 117 ? 5.720 -11.012 -5.702 1.00 94.00 117 SER A O 1
ATOM 935 N N . GLN A 1 118 ? 5.877 -13.181 -6.253 1.00 95.06 118 GLN A N 1
ATOM 936 C CA . GLN A 1 118 ? 7.145 -13.409 -5.560 1.00 95.06 118 GLN A CA 1
ATOM 937 C C . GLN A 1 118 ? 8.308 -12.794 -6.349 1.00 95.06 118 GLN A C 1
ATOM 939 O O . GLN A 1 118 ? 8.343 -12.833 -7.579 1.00 95.06 118 GLN A O 1
ATOM 944 N N . LYS A 1 119 ? 9.276 -12.204 -5.641 1.00 96.19 119 LYS A N 1
ATOM 945 C CA . LYS A 1 119 ? 10.528 -11.735 -6.256 1.00 96.19 119 LYS A CA 1
ATOM 946 C C . LYS A 1 119 ? 11.452 -12.928 -6.501 1.00 96.19 119 LYS A C 1
ATOM 948 O O . LYS A 1 119 ? 11.488 -13.841 -5.677 1.00 96.19 119 LYS A O 1
ATOM 953 N N . SER A 1 120 ? 12.223 -12.894 -7.591 1.00 96.81 120 SER A N 1
ATOM 954 C CA . SER A 1 120 ? 13.217 -13.937 -7.875 1.00 96.81 120 SER A CA 1
ATOM 955 C C . SER A 1 120 ? 14.240 -14.046 -6.732 1.00 96.81 120 SER A C 1
ATOM 957 O O . SER A 1 120 ? 14.511 -13.039 -6.062 1.00 96.81 120 SER A O 1
ATOM 959 N N . PRO A 1 121 ? 14.823 -15.235 -6.489 1.00 97.06 121 PRO A N 1
ATOM 960 C CA . PRO A 1 121 ? 15.820 -15.421 -5.435 1.00 97.06 121 PRO A CA 1
ATOM 961 C C . PRO A 1 121 ? 17.013 -14.468 -5.596 1.00 97.06 121 PRO A C 1
ATOM 963 O O . PRO A 1 121 ? 17.429 -13.853 -4.618 1.00 97.06 121 PRO A O 1
ATOM 966 N N . GLU A 1 122 ? 17.478 -14.234 -6.827 1.00 97.06 122 GLU A N 1
ATOM 967 C CA . GLU A 1 122 ? 18.538 -13.259 -7.120 1.00 97.06 122 GLU A CA 1
ATOM 968 C C . GLU A 1 122 ? 18.156 -11.827 -6.720 1.00 97.06 122 GLU A C 1
ATOM 970 O O . GLU A 1 122 ? 18.947 -11.111 -6.104 1.00 97.06 122 GLU A O 1
ATOM 975 N N . THR A 1 123 ? 16.923 -11.399 -7.020 1.00 96.88 123 THR A N 1
ATOM 976 C CA . THR A 1 123 ? 16.435 -10.065 -6.627 1.00 96.88 123 THR A CA 1
ATOM 977 C C . THR A 1 123 ? 16.365 -9.940 -5.107 1.00 96.88 123 THR A C 1
ATOM 979 O O . THR A 1 123 ? 16.753 -8.913 -4.550 1.00 96.88 123 THR A O 1
ATOM 982 N N . ARG A 1 124 ? 15.904 -10.992 -4.417 1.00 97.12 124 ARG A N 1
ATOM 983 C CA . ARG A 1 124 ? 15.864 -11.033 -2.948 1.00 97.12 124 ARG A CA 1
ATOM 984 C C . ARG A 1 124 ? 17.268 -10.961 -2.347 1.00 97.12 124 ARG A C 1
ATOM 986 O O . ARG A 1 124 ? 17.453 -10.225 -1.381 1.00 97.12 124 ARG A O 1
ATOM 993 N N . ALA A 1 125 ? 18.241 -11.659 -2.933 1.00 97.25 125 ALA A N 1
ATOM 994 C CA . ALA A 1 125 ? 19.637 -11.613 -2.508 1.00 97.25 125 ALA A CA 1
ATOM 995 C C . ALA A 1 125 ? 20.225 -10.200 -2.656 1.00 97.25 125 ALA A C 1
ATOM 997 O O . ALA A 1 125 ? 20.740 -9.660 -1.679 1.00 97.25 125 ALA A O 1
ATOM 998 N N . LYS A 1 126 ? 20.040 -9.547 -3.814 1.00 96.81 126 LYS A N 1
ATOM 999 C CA . LYS A 1 126 ? 20.476 -8.154 -4.038 1.00 96.81 126 LYS A CA 1
ATOM 1000 C C . LYS A 1 126 ? 19.827 -7.175 -3.055 1.00 96.81 126 LYS A C 1
ATOM 1002 O O . LYS A 1 126 ? 20.509 -6.333 -2.479 1.00 96.81 126 LYS A O 1
ATOM 1007 N N . MET A 1 127 ? 18.521 -7.310 -2.805 1.00 95.44 127 MET A N 1
ATOM 1008 C CA . MET A 1 127 ? 17.823 -6.505 -1.794 1.00 95.44 127 MET A CA 1
ATOM 1009 C C . MET A 1 127 ? 18.361 -6.746 -0.377 1.00 95.44 127 MET A C 1
ATOM 1011 O O . MET A 1 127 ? 18.420 -5.810 0.416 1.00 95.44 127 MET A O 1
ATOM 1015 N N . SER A 1 128 ? 18.728 -7.987 -0.044 1.00 95.19 128 SER A N 1
ATOM 1016 C CA . SER A 1 128 ? 19.320 -8.331 1.252 1.00 95.19 128 SER A CA 1
ATOM 1017 C C . SER A 1 128 ? 20.713 -7.724 1.408 1.00 95.19 128 SER A C 1
ATOM 1019 O O . SER A 1 128 ? 20.983 -7.097 2.428 1.00 95.19 128 SER A O 1
ATOM 1021 N N . GLN A 1 129 ? 21.564 -7.834 0.385 1.00 94.56 129 GLN A N 1
ATOM 1022 C CA . GLN A 1 129 ? 22.899 -7.227 0.366 1.00 94.56 129 GLN A CA 1
ATOM 1023 C C . GLN A 1 129 ? 22.825 -5.702 0.502 1.00 94.56 129 GLN A C 1
ATOM 1025 O O . GLN A 1 129 ? 23.513 -5.136 1.343 1.00 94.56 129 GLN A O 1
ATOM 1030 N N . ALA A 1 130 ? 21.923 -5.043 -0.234 1.00 94.12 130 ALA A N 1
ATOM 1031 C CA . ALA A 1 130 ? 21.720 -3.596 -0.125 1.00 94.12 130 ALA A CA 1
ATOM 1032 C C . ALA A 1 130 ? 21.260 -3.160 1.280 1.00 94.12 130 ALA A C 1
ATOM 1034 O O . ALA A 1 130 ? 21.612 -2.082 1.752 1.00 94.12 130 ALA A O 1
ATOM 1035 N N . LYS A 1 131 ? 20.479 -3.998 1.977 1.00 92.06 131 LYS A N 1
ATOM 1036 C CA . LYS A 1 131 ? 20.100 -3.748 3.378 1.00 92.06 131 LYS A CA 1
ATOM 1037 C C . LYS A 1 131 ? 21.259 -3.964 4.349 1.00 92.06 131 LYS A C 1
ATOM 1039 O O . LYS A 1 131 ? 21.292 -3.305 5.380 1.00 92.06 131 LYS A O 1
ATOM 1044 N N . GLN A 1 132 ? 22.176 -4.880 4.043 1.00 91.25 132 GLN A N 1
ATOM 1045 C CA . GLN A 1 132 ? 23.370 -5.129 4.854 1.00 91.25 132 GLN A CA 1
ATOM 1046 C C . GLN A 1 132 ? 24.428 -4.036 4.669 1.00 91.25 132 GLN A C 1
ATOM 1048 O O . GLN A 1 132 ? 25.096 -3.677 5.632 1.00 91.25 132 GLN A O 1
ATOM 1053 N N . SER A 1 133 ? 24.559 -3.482 3.459 1.00 83.00 133 SER A N 1
ATOM 1054 C CA . SER A 1 133 ? 25.565 -2.461 3.142 1.00 83.00 133 SER A CA 1
ATOM 1055 C C . SER A 1 133 ? 25.273 -1.089 3.748 1.00 83.00 133 SER A C 1
ATOM 1057 O O . SER A 1 133 ? 26.161 -0.245 3.785 1.00 83.00 133 SER A O 1
ATOM 1059 N N . VAL A 1 134 ? 24.042 -0.840 4.203 1.00 86.75 134 VAL A N 1
ATOM 1060 C CA . VAL A 1 134 ? 23.668 0.405 4.883 1.00 86.75 134 VAL A CA 1
ATOM 1061 C C . VAL A 1 134 ? 23.598 0.124 6.385 1.00 86.75 134 VAL A C 1
ATOM 1063 O O . VAL A 1 134 ? 22.543 -0.294 6.874 1.00 86.75 134 VAL A O 1
ATOM 1066 N N . PRO A 1 135 ? 24.698 0.312 7.145 1.00 85.31 135 PRO A N 1
ATOM 1067 C CA . PRO A 1 135 ? 24.641 0.170 8.589 1.00 85.31 135 PRO A CA 1
ATOM 1068 C C . PRO A 1 135 ? 23.648 1.192 9.142 1.00 85.31 135 PRO A C 1
ATOM 1070 O O . PRO A 1 135 ? 23.730 2.388 8.865 1.00 85.31 135 PRO A O 1
ATOM 1073 N N . MET A 1 136 ? 22.685 0.715 9.929 1.00 90.31 136 MET A N 1
ATOM 1074 C CA . MET A 1 136 ? 21.765 1.600 10.634 1.00 90.31 136 MET A CA 1
ATOM 1075 C C . MET A 1 136 ? 22.570 2.515 11.561 1.00 90.31 136 MET A C 1
ATOM 1077 O O . MET A 1 136 ? 23.376 2.019 12.357 1.00 90.31 136 MET A O 1
ATOM 1081 N N . SER A 1 137 ? 22.341 3.829 11.467 1.00 92.19 137 SER A N 1
ATOM 1082 C CA . SER A 1 137 ? 22.980 4.807 12.348 1.00 92.19 137 SER A CA 1
ATOM 1083 C C . SER A 1 137 ? 22.710 4.465 13.815 1.00 92.19 137 SER A C 1
ATOM 1085 O O . SER A 1 137 ? 21.677 3.876 14.158 1.00 92.19 137 SER A O 1
ATOM 1087 N N . GLN A 1 138 ? 23.637 4.831 14.702 1.00 92.94 138 GLN A N 1
ATOM 1088 C CA . GLN A 1 138 ? 23.473 4.576 16.134 1.00 92.94 138 GLN A CA 1
ATOM 1089 C C . GLN A 1 138 ? 22.202 5.243 16.682 1.00 92.94 138 GLN A C 1
ATOM 1091 O O . GLN A 1 138 ? 21.481 4.647 17.478 1.00 92.94 138 GLN A O 1
ATOM 1096 N N . GLU A 1 139 ? 21.870 6.430 16.178 1.00 91.44 139 GLU A N 1
ATOM 1097 C CA . GLU A 1 139 ? 20.615 7.130 16.466 1.00 91.44 139 GLU A CA 1
ATOM 1098 C C . GLU A 1 139 ? 19.383 6.302 16.078 1.00 91.44 139 GLU A C 1
ATOM 1100 O O . GLU A 1 139 ? 18.464 6.154 16.882 1.00 91.4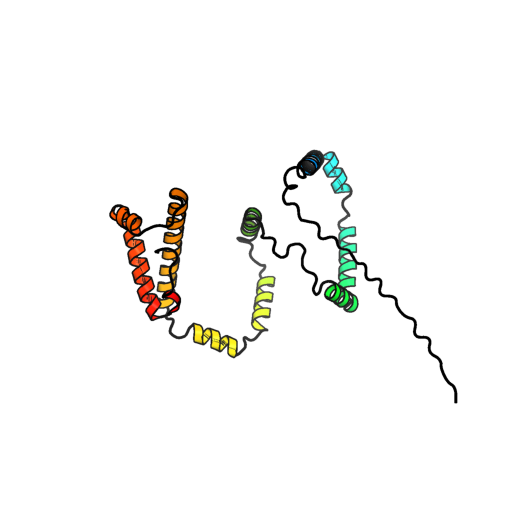4 139 GLU A O 1
ATOM 1105 N N . GLY A 1 140 ? 19.379 5.689 14.887 1.00 93.44 140 GLY A N 1
ATOM 1106 C CA . GLY A 1 140 ? 18.287 4.823 14.437 1.00 93.44 140 GLY A CA 1
ATOM 1107 C C . GLY A 1 140 ? 18.106 3.597 15.335 1.00 93.44 140 GLY A C 1
ATOM 1108 O O . GLY A 1 140 ? 16.979 3.244 15.693 1.00 93.44 140 GLY A O 1
ATOM 1109 N N . LYS A 1 141 ? 19.213 2.988 15.780 1.00 94.31 141 LYS A N 1
ATOM 1110 C CA . LYS A 1 141 ? 19.178 1.876 16.744 1.00 94.31 141 LYS A CA 1
ATOM 1111 C C . LYS A 1 141 ? 18.603 2.322 18.089 1.00 94.31 141 LYS A C 1
ATOM 1113 O O . LYS A 1 141 ? 17.737 1.637 18.636 1.00 94.31 141 LYS A O 1
ATOM 1118 N N . ASN A 1 142 ? 19.040 3.476 18.595 1.00 95.25 142 ASN A N 1
ATOM 1119 C CA . ASN A 1 142 ? 18.553 4.044 19.851 1.00 95.25 142 ASN A CA 1
ATOM 1120 C C . ASN A 1 142 ? 17.058 4.378 19.771 1.00 95.25 142 ASN A C 1
ATOM 1122 O O . ASN A 1 142 ? 16.322 4.068 20.703 1.00 95.25 142 ASN A O 1
ATOM 1126 N N . LEU A 1 143 ? 16.584 4.922 18.646 1.00 95.06 143 LEU A N 1
ATOM 1127 C CA . LEU A 1 143 ? 15.169 5.221 18.433 1.00 95.06 143 LEU A CA 1
ATOM 1128 C C . LEU A 1 143 ? 14.312 3.948 18.455 1.00 95.06 143 LEU A C 1
ATOM 1130 O O . LEU A 1 143 ? 13.301 3.908 19.154 1.00 95.06 143 LEU A O 1
ATOM 1134 N N . ILE A 1 144 ? 14.730 2.888 17.753 1.00 94.44 144 ILE A N 1
ATOM 1135 C CA . ILE A 1 144 ? 14.021 1.596 17.763 1.00 94.44 144 ILE A CA 1
ATOM 1136 C C . ILE A 1 144 ? 14.045 0.974 19.164 1.00 94.44 144 ILE A C 1
ATOM 1138 O O . ILE A 1 144 ? 13.030 0.445 19.619 1.00 94.44 144 ILE A O 1
ATOM 1142 N N . SER A 1 145 ? 15.187 1.039 19.853 1.00 95.38 145 SER A N 1
ATOM 1143 C CA . SER A 1 145 ? 15.337 0.531 21.219 1.00 95.38 145 SER A CA 1
ATOM 1144 C C . SER A 1 145 ? 14.414 1.269 22.192 1.00 95.38 145 SER A C 1
ATOM 1146 O O . SER A 1 145 ? 13.617 0.639 22.883 1.00 95.38 145 SER A O 1
ATOM 1148 N N . ASN A 1 146 ? 14.426 2.604 22.170 1.00 93.19 146 ASN A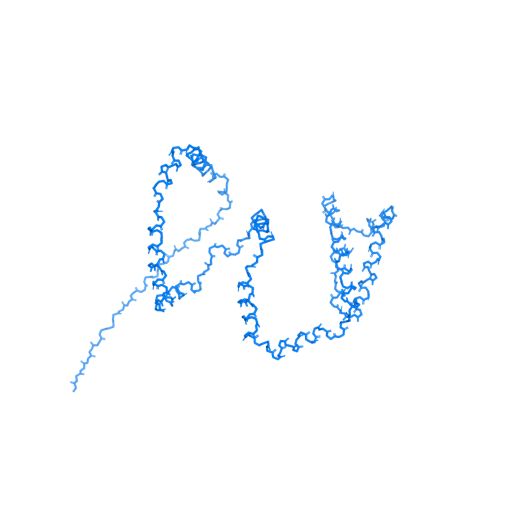 N 1
ATOM 1149 C CA . ASN A 1 146 ? 13.557 3.443 22.993 1.00 93.19 146 ASN A CA 1
ATOM 1150 C C . ASN A 1 146 ? 12.074 3.203 22.677 1.00 93.19 146 ASN A C 1
ATOM 1152 O O . ASN A 1 146 ? 11.271 3.092 23.596 1.00 93.19 146 ASN A O 1
ATOM 1156 N N . GLN A 1 147 ? 11.708 3.029 21.401 1.00 91.88 147 GLN A N 1
ATOM 1157 C CA . GLN A 1 147 ? 10.335 2.692 21.012 1.00 91.88 147 GLN A CA 1
ATOM 1158 C C . GLN A 1 147 ? 9.873 1.323 21.519 1.00 91.88 147 GLN A C 1
ATOM 1160 O O . GLN A 1 147 ? 8.665 1.128 21.663 1.00 91.88 147 GLN A O 1
ATOM 1165 N N . LYS A 1 148 ? 10.790 0.372 21.732 1.00 94.50 148 LYS A N 1
ATOM 1166 C CA . LYS A 1 148 ? 10.489 -0.983 22.219 1.00 94.50 148 LYS A CA 1
ATOM 1167 C C . LYS A 1 148 ? 10.647 -1.136 23.731 1.00 94.50 148 LYS A C 1
ATOM 1169 O O . LYS A 1 148 ? 10.158 -2.121 24.280 1.00 94.50 148 LYS A O 1
ATOM 1174 N N . ARG A 1 149 ? 11.314 -0.198 24.407 1.00 94.25 149 ARG A N 1
ATOM 1175 C CA . ARG A 1 149 ? 11.511 -0.231 25.859 1.00 94.25 149 ARG A CA 1
ATOM 1176 C C . ARG A 1 149 ? 10.152 -0.280 26.566 1.00 94.25 149 ARG A C 1
ATOM 1178 O O . ARG A 1 149 ? 9.241 0.457 26.207 1.00 94.25 149 ARG A O 1
ATOM 1185 N N . GLY A 1 150 ? 10.007 -1.195 27.525 1.00 92.12 150 GLY A N 1
ATOM 1186 C CA . GLY A 1 150 ? 8.759 -1.403 28.274 1.00 92.12 150 GLY A CA 1
ATOM 1187 C C . GLY A 1 150 ? 7.661 -2.186 27.539 1.00 92.12 150 GLY A C 1
ATOM 1188 O O . GLY A 1 150 ? 6.646 -2.509 28.148 1.00 92.12 150 GLY A O 1
ATOM 1189 N N . LYS A 1 151 ? 7.844 -2.545 26.259 1.00 95.12 151 LYS A N 1
ATOM 1190 C CA . LYS A 1 151 ? 6.849 -3.309 25.487 1.00 95.12 151 LYS A CA 1
ATOM 1191 C C . LYS A 1 151 ? 7.150 -4.800 25.552 1.00 95.12 151 LYS A C 1
ATOM 1193 O O . LYS A 1 151 ? 8.034 -5.299 24.854 1.00 95.12 151 LYS A O 1
ATOM 1198 N N . THR A 1 152 ? 6.402 -5.504 26.392 1.00 96.44 152 THR A N 1
ATOM 1199 C CA . THR A 1 152 ? 6.478 -6.963 26.539 1.00 96.44 152 THR A CA 1
ATOM 1200 C C . THR A 1 152 ? 5.780 -7.681 25.379 1.00 96.44 152 THR A C 1
ATOM 1202 O O . THR A 1 152 ? 5.088 -7.071 24.562 1.00 96.44 152 THR A O 1
ATOM 1205 N N . LYS A 1 153 ? 5.939 -9.008 25.292 1.00 96.62 153 LYS A N 1
ATOM 1206 C CA . LYS A 1 153 ? 5.166 -9.838 24.352 1.00 96.62 153 LYS A CA 1
ATOM 1207 C C . LYS A 1 153 ? 3.655 -9.676 24.577 1.00 96.62 153 LYS A C 1
ATOM 1209 O O . LYS A 1 153 ? 2.906 -9.610 23.604 1.00 96.62 153 LYS A O 1
ATOM 1214 N N . ASP A 1 154 ? 3.242 -9.534 25.836 1.00 95.94 154 ASP A N 1
ATOM 1215 C CA . ASP A 1 154 ? 1.844 -9.337 26.223 1.00 95.94 154 ASP A CA 1
ATOM 1216 C C . ASP A 1 154 ? 1.295 -8.004 25.714 1.00 95.94 154 ASP A C 1
ATOM 1218 O O . ASP A 1 154 ? 0.209 -7.988 25.146 1.00 95.94 154 ASP A O 1
ATOM 1222 N N . TYR A 1 155 ? 2.080 -6.919 25.767 1.00 95.56 155 TYR A N 1
ATOM 1223 C CA . TYR A 1 155 ? 1.702 -5.642 25.147 1.00 95.56 155 TYR A CA 1
ATOM 1224 C C . TYR A 1 155 ? 1.361 -5.802 23.658 1.00 95.56 155 TYR A C 1
ATOM 1226 O O . TYR A 1 155 ? 0.353 -5.279 23.188 1.00 95.56 155 TYR A O 1
ATOM 1234 N N . TYR A 1 156 ? 2.183 -6.531 22.893 1.00 95.81 156 TYR A N 1
ATOM 1235 C CA . TYR A 1 156 ? 1.921 -6.720 21.462 1.00 95.81 156 TYR A CA 1
ATOM 1236 C C . TYR A 1 156 ? 0.699 -7.604 21.204 1.00 95.81 156 TYR A C 1
ATOM 1238 O O . TYR A 1 156 ? -0.015 -7.364 20.230 1.00 95.81 156 TYR A O 1
ATOM 1246 N N . LYS A 1 157 ? 0.436 -8.587 22.074 1.00 97.00 157 LYS A N 1
ATOM 1247 C CA . LYS A 1 157 ? -0.780 -9.404 22.015 1.00 97.00 157 LYS A CA 1
ATOM 1248 C C . LYS A 1 157 ? -2.022 -8.554 22.300 1.00 97.00 157 LYS A C 1
ATOM 1250 O O . LYS A 1 157 ? -2.925 -8.534 21.472 1.00 97.00 157 LYS A O 1
ATOM 1255 N N . LEU A 1 158 ? -2.011 -7.778 23.386 1.00 96.94 158 LEU A N 1
ATOM 1256 C CA . LEU A 1 158 ? -3.074 -6.832 23.745 1.00 96.94 158 LEU A CA 1
ATOM 1257 C C . LEU A 1 158 ? -3.344 -5.831 22.623 1.00 96.94 158 LEU A C 1
ATOM 1259 O O . LEU A 1 158 ? -4.487 -5.641 22.218 1.00 96.94 158 LEU A O 1
ATOM 1263 N N . LYS A 1 159 ? -2.282 -5.246 22.058 1.00 95.88 159 LYS A N 1
ATOM 1264 C CA . LYS A 1 159 ? -2.383 -4.334 20.917 1.00 95.88 159 LYS A CA 1
ATOM 1265 C C . LYS A 1 159 ? -3.019 -5.013 19.704 1.00 95.88 159 LYS A C 1
ATOM 1267 O O . LYS A 1 159 ? -3.874 -4.418 19.060 1.00 95.88 159 LYS A O 1
ATOM 1272 N N . SER A 1 160 ? -2.600 -6.235 19.381 1.00 96.62 160 SER A N 1
ATOM 1273 C CA . SER A 1 160 ? -3.168 -6.993 18.262 1.00 96.62 160 SER A CA 1
ATOM 1274 C C . SER A 1 160 ? -4.661 -7.260 18.463 1.00 96.62 160 SER A C 1
ATOM 1276 O O . SER A 1 160 ? -5.449 -7.028 17.548 1.00 96.62 160 SER A O 1
ATOM 1278 N N . ASP A 1 161 ? -5.052 -7.712 19.656 1.00 96.81 161 ASP A N 1
ATOM 1279 C CA . ASP A 1 161 ? -6.447 -8.005 19.992 1.00 96.81 161 ASP A CA 1
ATOM 1280 C C . ASP A 1 161 ? -7.310 -6.731 19.965 1.00 96.81 161 ASP A C 1
ATOM 1282 O O . ASP A 1 161 ? -8.422 -6.750 19.432 1.00 96.81 161 ASP A O 1
ATOM 1286 N N . TYR A 1 162 ? -6.776 -5.611 20.464 1.00 96.12 162 TYR A N 1
ATOM 1287 C CA . TYR A 1 162 ? -7.415 -4.295 20.402 1.00 96.12 162 TYR A CA 1
ATOM 1288 C C . TYR A 1 162 ? -7.648 -3.840 18.955 1.00 96.12 162 TYR A C 1
ATOM 1290 O O . TYR A 1 162 ? -8.770 -3.481 18.608 1.00 96.12 162 TYR A O 1
ATOM 1298 N N . GLU A 1 163 ? -6.631 -3.900 18.087 1.00 94.88 163 GLU A N 1
ATOM 1299 C CA . GLU A 1 163 ? -6.746 -3.469 16.682 1.00 94.88 163 GLU A CA 1
ATOM 1300 C C . GLU A 1 163 ? -7.731 -4.338 15.886 1.00 94.88 163 GLU A C 1
ATOM 1302 O O . GLU A 1 163 ? -8.501 -3.828 15.070 1.00 94.88 163 GLU A O 1
ATOM 1307 N N . LEU A 1 164 ? -7.752 -5.653 16.127 1.00 95.25 164 LEU A N 1
ATOM 1308 C CA . LEU A 1 164 ? -8.734 -6.548 15.506 1.00 95.25 164 LEU A CA 1
ATOM 1309 C C . LEU A 1 164 ? -10.165 -6.153 15.888 1.00 95.25 164 LEU A C 1
ATOM 1311 O O . LEU A 1 164 ? -11.029 -6.030 15.019 1.00 95.25 164 LEU A O 1
ATOM 1315 N N . LEU A 1 165 ? -10.398 -5.908 17.177 1.00 95.88 165 LEU A N 1
ATOM 1316 C CA . LEU A 1 165 ? -11.710 -5.546 17.702 1.00 95.88 165 LEU A CA 1
ATOM 1317 C C . LEU A 1 165 ? -12.143 -4.143 17.255 1.00 95.88 165 LEU A C 1
ATOM 1319 O O . LEU A 1 165 ? -13.304 -3.939 16.908 1.00 95.88 165 LEU A O 1
ATOM 1323 N N . LYS A 1 166 ? -11.196 -3.201 17.188 1.00 94.56 166 LYS A N 1
ATOM 1324 C CA . LYS A 1 166 ? -11.391 -1.853 16.646 1.00 94.56 166 LYS A CA 1
ATOM 1325 C C . LYS A 1 166 ? -11.872 -1.894 15.198 1.00 94.56 166 LYS A C 1
ATOM 1327 O O . LYS A 1 166 ? -12.858 -1.245 14.866 1.00 94.56 166 LYS A O 1
ATOM 1332 N N . ASN A 1 167 ? -11.200 -2.673 14.347 1.00 93.94 167 ASN A N 1
ATOM 1333 C CA . ASN A 1 167 ? -11.558 -2.804 12.933 1.00 93.94 167 ASN A CA 1
ATOM 1334 C C . ASN A 1 167 ? -12.951 -3.422 12.746 1.00 93.94 167 ASN A C 1
ATOM 1336 O O . ASN A 1 167 ? -13.726 -2.955 11.914 1.00 93.94 167 ASN A O 1
ATOM 1340 N N . ASP A 1 168 ? -13.285 -4.443 13.536 1.00 94.25 168 ASP A N 1
ATOM 1341 C CA . ASP A 1 168 ? -14.601 -5.089 13.503 1.00 94.25 168 ASP A CA 1
ATOM 1342 C C . ASP A 1 168 ? -15.725 -4.126 13.937 1.00 94.25 168 ASP A C 1
ATOM 1344 O O . ASP A 1 168 ? -16.742 -3.988 13.252 1.00 94.25 168 ASP A O 1
ATOM 1348 N N . LEU A 1 169 ? -15.508 -3.372 15.023 1.00 93.50 169 LEU A N 1
ATOM 1349 C CA . LEU A 1 169 ? -16.443 -2.340 15.482 1.00 93.50 169 LEU A CA 1
ATOM 1350 C C . LEU A 1 169 ? -16.573 -1.181 14.482 1.00 93.50 169 LEU A C 1
ATOM 1352 O O . LEU A 1 169 ? -17.678 -0.673 14.291 1.00 93.50 169 LEU A O 1
ATOM 1356 N N . GLN A 1 170 ? -15.488 -0.793 13.805 1.00 92.94 170 GLN A N 1
ATOM 1357 C CA . GLN A 1 170 ? -15.510 0.246 12.773 1.00 92.94 170 GLN A CA 1
ATOM 1358 C C . GLN A 1 170 ? -16.371 -0.165 11.571 1.00 92.94 170 GLN A C 1
ATOM 1360 O O . GLN A 1 170 ? -17.213 0.618 11.137 1.00 92.94 170 GLN A O 1
ATOM 1365 N N . LEU A 1 171 ? -16.224 -1.398 11.069 1.00 92.44 171 LEU A N 1
ATOM 1366 C CA . LEU A 1 171 ? -17.053 -1.909 9.967 1.00 92.44 171 LEU A CA 1
ATOM 1367 C C . LEU A 1 171 ? -18.540 -1.892 10.322 1.00 92.44 171 LEU A C 1
ATOM 1369 O O . LEU A 1 171 ? -19.397 -1.553 9.499 1.00 92.44 171 LEU A O 1
ATOM 1373 N N . TRP A 1 172 ? -18.852 -2.251 11.564 1.00 92.62 172 TRP A N 1
ATOM 1374 C CA . TRP A 1 172 ? -20.217 -2.224 12.052 1.00 92.62 172 TRP A CA 1
ATOM 1375 C C . TRP A 1 172 ? -20.758 -0.789 12.194 1.00 92.62 172 TRP A C 1
ATOM 1377 O O . TRP A 1 172 ? -21.871 -0.508 11.736 1.00 92.62 172 TRP A O 1
ATOM 1387 N N . ALA A 1 173 ? -19.962 0.138 12.735 1.00 91.31 173 ALA A N 1
ATOM 1388 C CA . ALA A 1 173 ? -20.313 1.555 12.830 1.00 91.31 173 ALA A CA 1
ATOM 1389 C C . ALA A 1 173 ? -20.542 2.186 11.443 1.00 91.31 173 ALA A C 1
ATOM 1391 O O . ALA A 1 173 ? -21.519 2.916 11.247 1.00 91.31 173 ALA A O 1
ATOM 1392 N N . ASP A 1 174 ? -19.707 1.849 10.458 1.00 92.25 174 ASP A N 1
ATOM 1393 C CA . ASP A 1 174 ? -19.858 2.297 9.073 1.00 92.25 174 ASP A CA 1
ATOM 1394 C C . ASP A 1 174 ? -21.154 1.752 8.450 1.00 92.25 174 ASP A C 1
ATOM 1396 O O . ASP A 1 174 ? -21.900 2.498 7.813 1.00 92.25 174 ASP A O 1
ATOM 1400 N N . SER A 1 175 ? -21.491 0.479 8.697 1.00 92.56 175 SER A N 1
ATOM 1401 C CA . SER A 1 175 ? -22.765 -0.109 8.255 1.00 92.56 175 SER A CA 1
ATOM 1402 C C . SER A 1 175 ? -23.974 0.608 8.864 1.00 92.56 175 SER A C 1
ATOM 1404 O O . SER A 1 175 ? -24.949 0.899 8.165 1.00 92.56 175 SER A O 1
ATOM 1406 N N . HIS A 1 176 ? -23.912 0.948 10.153 1.00 92.25 176 HIS A N 1
ATOM 1407 C CA . HIS A 1 176 ? -24.959 1.730 10.806 1.00 92.25 176 HIS A CA 1
ATOM 1408 C C . HIS A 1 176 ? -25.083 3.136 10.205 1.00 92.25 176 HIS A C 1
ATOM 1410 O O . HIS A 1 176 ? -26.196 3.610 9.948 1.00 92.25 176 HIS A O 1
ATOM 1416 N N . ARG A 1 177 ? -23.949 3.794 9.941 1.00 93.62 177 ARG A N 1
ATOM 1417 C CA . ARG A 1 177 ? -23.909 5.124 9.327 1.00 93.62 177 ARG A CA 1
ATOM 1418 C C . ARG A 1 177 ? -24.517 5.118 7.927 1.00 93.62 177 ARG A C 1
ATOM 1420 O O . ARG A 1 177 ? -25.244 6.046 7.594 1.00 93.62 177 ARG A O 1
ATOM 1427 N N . LEU A 1 178 ? -24.286 4.067 7.141 1.00 93.88 178 LEU A N 1
ATOM 1428 C CA . LEU A 1 178 ? -24.910 3.903 5.825 1.00 93.88 178 LEU A CA 1
ATOM 1429 C C . LEU A 1 178 ? -26.436 3.757 5.912 1.00 93.88 178 LEU A C 1
ATOM 1431 O O . LEU A 1 178 ? -27.142 4.280 5.058 1.00 93.88 178 LEU A O 1
ATOM 1435 N N . LYS A 1 179 ? -26.954 3.079 6.945 1.00 94.50 179 LYS A N 1
ATOM 1436 C CA . LYS A 1 179 ? -28.403 2.877 7.127 1.00 94.50 179 LYS A CA 1
ATOM 1437 C C . LYS A 1 179 ? -29.126 4.112 7.652 1.00 94.50 179 LYS A C 1
ATOM 1439 O O . LYS A 1 179 ? -30.254 4.376 7.260 1.00 94.50 179 LYS A O 1
ATOM 1444 N N . THR A 1 180 ? -28.503 4.827 8.583 1.00 94.81 180 THR A N 1
ATOM 1445 C CA . THR A 1 180 ? -29.166 5.901 9.340 1.00 94.81 180 THR A CA 1
ATOM 1446 C C . THR A 1 180 ? -28.727 7.303 8.927 1.00 94.81 180 THR A C 1
ATOM 1448 O O . THR A 1 180 ? -29.339 8.279 9.351 1.00 94.81 180 THR A O 1
ATOM 1451 N N . GLY A 1 181 ? -27.644 7.427 8.153 1.00 94.88 181 GLY A N 1
ATOM 1452 C CA . GLY A 1 181 ? -27.036 8.705 7.780 1.00 94.88 181 GLY A CA 1
ATOM 1453 C C . GLY A 1 181 ? -26.330 9.437 8.930 1.00 94.88 181 GLY A C 1
ATOM 1454 O O . GLY A 1 181 ? -25.808 10.530 8.721 1.00 94.88 181 GLY A O 1
ATOM 1455 N N . ARG A 1 182 ? -26.282 8.862 10.141 1.00 92.12 182 ARG A N 1
ATOM 1456 C CA . ARG A 1 182 ? -25.741 9.503 11.352 1.00 92.12 182 ARG A CA 1
ATOM 1457 C C . ARG A 1 182 ? -24.765 8.588 12.109 1.00 92.12 182 ARG A C 1
ATOM 1459 O O . ARG A 1 182 ? -24.872 7.364 12.001 1.00 92.12 182 ARG A O 1
ATOM 1466 N N . PRO A 1 183 ? -23.802 9.152 12.866 1.00 88.31 183 PRO A N 1
ATOM 1467 C CA . PRO A 1 183 ? -22.989 8.370 13.790 1.00 88.31 183 PRO A CA 1
ATOM 1468 C C . PRO A 1 183 ? -23.862 7.804 14.910 1.00 88.31 183 PRO A C 1
ATOM 1470 O O . PRO A 1 183 ? -24.949 8.315 15.200 1.00 88.31 183 PRO A O 1
ATOM 1473 N N . MET A 1 184 ? -23.370 6.738 15.525 1.00 89.25 184 MET A N 1
ATOM 1474 C CA . MET A 1 184 ? -24.083 6.062 16.591 1.00 89.25 184 MET A CA 1
ATOM 1475 C C . MET A 1 184 ? -24.114 6.894 17.865 1.00 89.25 184 MET A C 1
ATOM 1477 O O . MET A 1 184 ? -23.107 7.494 18.229 1.00 89.25 184 MET A O 1
ATOM 1481 N N . ARG A 1 185 ? -25.261 6.911 18.542 1.00 90.62 185 ARG A N 1
ATOM 1482 C CA . ARG A 1 185 ? -25.397 7.509 19.873 1.00 90.62 185 ARG A CA 1
ATOM 1483 C C . ARG A 1 185 ? -25.458 6.424 20.938 1.00 90.62 185 ARG A C 1
ATOM 1485 O O . ARG A 1 185 ? -25.840 5.289 20.664 1.00 90.62 185 ARG A O 1
ATOM 1492 N N . GLU A 1 186 ? -25.217 6.810 22.182 1.00 86.44 186 GLU A N 1
ATOM 1493 C CA . GLU A 1 186 ? -25.351 5.933 23.350 1.00 86.44 186 GLU A CA 1
ATOM 1494 C C . GLU A 1 186 ? -26.722 5.231 23.427 1.00 86.44 186 GLU A C 1
ATOM 1496 O O . GLU A 1 186 ? -26.816 4.057 23.773 1.00 86.44 186 GLU A O 1
ATOM 1501 N N . LYS A 1 187 ? -27.801 5.905 23.004 1.00 89.50 187 LYS A N 1
ATOM 1502 C CA . LYS A 1 187 ? -29.146 5.303 22.926 1.00 89.50 187 LYS A CA 1
ATOM 1503 C C . LYS A 1 187 ? -29.218 4.130 21.946 1.00 89.50 187 LYS A C 1
ATOM 1505 O O . LYS A 1 187 ? -29.883 3.139 22.235 1.00 89.50 187 LYS A O 1
ATOM 1510 N N . ASP A 1 188 ? -28.534 4.236 20.808 1.00 88.06 188 ASP A N 1
ATOM 1511 C CA . ASP A 1 188 ? -28.481 3.165 19.814 1.00 88.06 188 ASP A CA 1
ATOM 1512 C C . ASP A 1 188 ? -27.676 1.981 20.390 1.00 88.06 188 ASP A C 1
ATOM 1514 O O . ASP A 1 188 ? -28.113 0.837 20.275 1.00 88.06 188 ASP A O 1
ATOM 1518 N N . ILE A 1 189 ? -26.590 2.257 21.130 1.00 85.25 189 ILE A N 1
ATOM 1519 C CA . ILE A 1 189 ? -25.804 1.254 21.878 1.00 85.25 189 ILE A CA 1
ATOM 1520 C C . ILE A 1 189 ? -26.668 0.527 22.917 1.00 85.25 189 ILE A C 1
ATOM 1522 O O . ILE A 1 189 ? -26.703 -0.702 22.950 1.00 85.25 189 ILE A O 1
ATOM 1526 N N . ASN A 1 190 ? -27.440 1.268 23.710 1.00 86.50 190 ASN A N 1
ATOM 1527 C CA . ASN A 1 190 ? -28.336 0.696 24.717 1.00 86.50 190 ASN A CA 1
ATOM 1528 C C . ASN A 1 190 ? -29.499 -0.092 24.090 1.00 86.50 190 ASN A C 1
ATOM 1530 O O . ASN A 1 190 ? -29.969 -1.073 24.661 1.00 86.50 190 ASN A O 1
ATOM 1534 N N . SER A 1 191 ? -29.944 0.262 22.881 1.00 86.31 191 SER A N 1
ATOM 1535 C CA . SER A 1 191 ? -30.954 -0.529 22.160 1.00 86.31 191 SER A CA 1
ATOM 1536 C C . SER A 1 191 ? -30.424 -1.898 21.698 1.00 86.31 191 SER A C 1
ATOM 1538 O O . SER A 1 191 ? -31.192 -2.852 21.537 1.00 86.31 191 SER A O 1
ATOM 1540 N N . LEU A 1 192 ? -29.099 -2.026 21.563 1.00 80.00 192 LEU A N 1
ATOM 1541 C CA . LEU A 1 192 ? -28.405 -3.258 21.181 1.00 80.00 192 LEU A CA 1
ATOM 1542 C C . LEU A 1 192 ? -28.205 -4.218 22.352 1.00 80.00 192 LEU A C 1
ATOM 1544 O O . LEU A 1 192 ? -27.570 -5.252 22.180 1.00 80.00 192 LEU A O 1
ATOM 1548 N N . VAL A 1 193 ? -28.827 -3.959 23.505 1.00 69.31 193 VAL A N 1
ATOM 1549 C CA . VAL A 1 193 ? -28.970 -4.936 24.599 1.00 69.31 193 VAL A CA 1
ATOM 1550 C C . VAL A 1 193 ? -29.559 -6.266 24.115 1.00 69.31 193 VAL A C 1
ATOM 1552 O O . VAL A 1 193 ? -29.249 -7.316 24.669 1.00 69.31 193 VAL A O 1
ATOM 1555 N N . LYS A 1 194 ? -30.307 -6.260 23.004 1.00 77.56 194 LYS A N 1
ATOM 1556 C CA . LYS A 1 194 ? -30.790 -7.483 22.341 1.00 77.56 194 LYS A CA 1
ATOM 1557 C C . LYS A 1 194 ? -29.697 -8.265 21.588 1.00 77.56 194 LYS A C 1
ATOM 1559 O O . LYS A 1 194 ? -29.865 -9.451 21.332 1.00 77.56 194 LYS A O 1
ATOM 1564 N N . GLN A 1 195 ? -28.582 -7.629 21.227 1.00 78.56 195 GLN A N 1
ATOM 1565 C CA . GLN A 1 195 ? -27.437 -8.224 20.530 1.00 78.56 195 GLN A CA 1
ATOM 1566 C C . GLN A 1 195 ? -26.284 -8.469 21.514 1.00 78.56 195 GLN A C 1
ATOM 1568 O O . GLN A 1 195 ? -25.296 -7.733 21.546 1.00 78.56 195 GLN A O 1
ATOM 1573 N N . SER A 1 196 ? -26.401 -9.538 22.305 1.00 84.19 196 SER A N 1
ATOM 1574 C CA . SER A 1 196 ? -25.444 -9.889 23.368 1.00 84.19 196 SER A CA 1
ATOM 1575 C C . SER A 1 196 ? -23.977 -9.862 22.912 1.00 84.19 196 SER A C 1
ATOM 1577 O O . SER A 1 196 ? -23.127 -9.289 23.588 1.00 84.19 196 SER A O 1
ATOM 1579 N N . HIS A 1 197 ? -23.685 -10.406 21.728 1.00 92.50 197 HIS A N 1
ATOM 1580 C CA . HIS A 1 197 ? -22.323 -10.524 21.205 1.00 92.50 197 HIS A CA 1
ATOM 1581 C C . HIS A 1 197 ? -21.628 -9.173 20.969 1.00 92.50 197 HIS A C 1
ATOM 1583 O O . HIS A 1 197 ? -20.424 -9.051 21.196 1.00 92.50 197 HIS A O 1
ATOM 1589 N N . LEU A 1 198 ? -22.359 -8.156 20.510 1.00 90.06 198 LEU A N 1
ATOM 1590 C CA . LEU A 1 198 ? -21.778 -6.860 20.178 1.00 90.06 198 LEU A CA 1
ATOM 1591 C C . LEU A 1 198 ? -21.434 -6.076 21.445 1.00 90.06 198 LEU A C 1
ATOM 1593 O O . LEU A 1 198 ? -20.355 -5.494 21.533 1.00 90.06 198 LEU A O 1
ATOM 1597 N N . LEU A 1 199 ? -22.301 -6.129 22.457 1.00 89.94 199 LEU A N 1
ATOM 1598 C CA . LEU A 1 199 ? -21.996 -5.555 23.765 1.00 89.94 199 LEU A CA 1
ATOM 1599 C C . LEU A 1 199 ? -20.765 -6.210 24.397 1.00 89.94 199 LEU A C 1
ATOM 1601 O O . LEU A 1 199 ? -19.928 -5.504 24.956 1.00 89.94 199 LEU A O 1
ATOM 1605 N N . THR A 1 200 ? -20.602 -7.531 24.268 1.00 93.06 200 THR A N 1
ATOM 1606 C CA . THR A 1 200 ? -19.385 -8.222 24.723 1.00 93.06 200 THR A CA 1
ATOM 1607 C C . THR A 1 200 ? -18.139 -7.699 24.008 1.00 93.06 200 THR A C 1
ATOM 1609 O O . THR A 1 200 ? -17.119 -7.465 24.655 1.00 93.06 200 THR A O 1
ATOM 1612 N N . LYS A 1 201 ? -18.220 -7.451 22.693 1.00 94.38 201 LYS A N 1
ATOM 1613 C CA . LYS A 1 201 ? -17.120 -6.851 21.922 1.00 94.38 201 LYS A CA 1
ATOM 1614 C C . LYS A 1 201 ? -16.806 -5.428 22.387 1.00 94.38 201 LYS A C 1
ATOM 1616 O O . LYS A 1 201 ? -15.642 -5.122 22.607 1.00 94.38 201 LYS A O 1
ATOM 1621 N N . ILE A 1 202 ? -17.813 -4.582 22.602 1.00 92.00 202 ILE A N 1
ATOM 1622 C CA . ILE A 1 202 ? -17.611 -3.205 23.087 1.00 92.00 202 ILE A CA 1
ATOM 1623 C C . ILE A 1 202 ? -16.968 -3.206 24.482 1.00 92.00 202 ILE A C 1
ATOM 1625 O O . ILE A 1 202 ? -16.002 -2.485 24.714 1.00 92.00 202 ILE A O 1
ATOM 1629 N N . LYS A 1 203 ? -17.441 -4.056 25.402 1.00 92.94 203 LYS A N 1
ATOM 1630 C CA . LYS A 1 203 ? -16.851 -4.179 26.745 1.00 92.94 203 LYS A CA 1
ATOM 1631 C C . LYS A 1 203 ? -15.389 -4.619 26.685 1.00 92.94 203 LYS A C 1
ATOM 1633 O O . LYS A 1 203 ? -14.535 -3.959 27.268 1.00 92.94 203 LYS A O 1
ATOM 1638 N N . LYS A 1 204 ? -15.097 -5.674 25.916 1.00 96.12 204 LYS A N 1
ATOM 1639 C CA . LYS A 1 204 ? -13.727 -6.167 25.722 1.00 96.12 204 LYS A CA 1
ATOM 1640 C C . LYS A 1 204 ? -12.822 -5.107 25.084 1.00 96.12 204 LYS A C 1
ATOM 1642 O O . LYS A 1 204 ? -11.656 -4.999 25.440 1.00 96.12 204 LYS A O 1
ATOM 1647 N N . TYR A 1 205 ? -13.350 -4.309 24.160 1.00 95.50 205 TYR A N 1
ATOM 1648 C CA . TYR A 1 205 ? -12.622 -3.203 23.540 1.00 95.50 205 TYR A CA 1
ATOM 1649 C C . TYR A 1 205 ? -12.193 -2.153 24.567 1.00 95.50 205 TYR A C 1
ATOM 1651 O O . TYR A 1 205 ? -11.027 -1.760 24.589 1.00 95.50 205 TYR A O 1
ATOM 1659 N N . LEU A 1 206 ? -13.116 -1.737 25.436 1.00 94.00 206 LEU A N 1
ATOM 1660 C CA . LEU A 1 206 ? -12.842 -0.756 26.486 1.00 94.00 206 LEU A CA 1
ATOM 1661 C C . LEU A 1 206 ? -11.856 -1.291 27.533 1.00 94.00 206 LEU A C 1
ATOM 1663 O O . LEU A 1 206 ? -10.968 -0.556 27.958 1.00 94.00 206 LEU A O 1
ATOM 1667 N N . GLU A 1 207 ? -11.964 -2.570 27.898 1.00 96.06 207 GLU A N 1
ATOM 1668 C CA . GLU A 1 207 ? -11.019 -3.247 28.794 1.00 96.06 207 GLU A CA 1
ATOM 1669 C C . GLU A 1 207 ? -9.599 -3.259 28.207 1.00 96.06 207 GLU A C 1
ATOM 1671 O O . GLU A 1 207 ? -8.672 -2.733 28.824 1.00 96.06 207 GLU A O 1
ATOM 1676 N N . LEU A 1 208 ? -9.441 -3.752 26.971 1.00 96.44 208 LEU A N 1
ATOM 1677 C CA . LEU A 1 208 ? -8.150 -3.779 26.272 1.00 96.44 208 LEU A CA 1
ATOM 1678 C C . LEU A 1 208 ? -7.555 -2.374 26.103 1.00 96.44 208 LEU A C 1
ATOM 1680 O O . LEU A 1 208 ? -6.343 -2.194 26.232 1.00 96.44 208 LEU A O 1
ATOM 1684 N N . LYS A 1 209 ? -8.398 -1.367 25.838 1.00 95.81 209 LYS A N 1
ATOM 1685 C CA . LYS A 1 209 ? -7.973 0.036 25.771 1.00 95.81 209 LYS A CA 1
ATOM 1686 C C . LYS A 1 209 ? -7.420 0.506 27.118 1.00 95.81 209 LYS A C 1
ATOM 1688 O O . LYS A 1 209 ? -6.324 1.060 27.158 1.00 95.81 209 LYS A O 1
ATOM 1693 N N . GLY A 1 210 ? -8.145 0.254 28.209 1.00 95.62 210 GLY A N 1
ATOM 1694 C CA . GLY A 1 210 ? -7.713 0.599 29.565 1.00 95.62 210 GLY A CA 1
ATOM 1695 C C . GLY A 1 210 ? -6.388 -0.061 29.951 1.00 95.62 210 GLY A C 1
ATOM 1696 O O . GLY A 1 210 ? -5.534 0.572 30.572 1.00 95.62 210 GLY A O 1
ATOM 1697 N N . GLU A 1 211 ? -6.167 -1.308 29.533 1.00 96.31 211 GLU A N 1
ATOM 1698 C CA . GLU A 1 211 ? -4.883 -1.984 29.729 1.00 96.31 211 GLU A CA 1
ATOM 1699 C C . GLU A 1 211 ? -3.757 -1.371 28.892 1.00 96.31 211 GLU A C 1
ATOM 1701 O O . GLU A 1 211 ? -2.662 -1.162 29.412 1.00 96.31 211 GLU A O 1
ATOM 1706 N N . LEU A 1 212 ? -4.011 -1.027 27.626 1.00 95.81 212 LEU A N 1
ATOM 1707 C CA . LEU A 1 212 ? -3.011 -0.417 26.744 1.00 95.81 212 LEU A CA 1
ATOM 1708 C C . LEU A 1 212 ? -2.580 0.982 27.192 1.00 95.81 212 LEU A C 1
ATOM 1710 O O . LEU A 1 212 ? -1.405 1.320 27.028 1.00 95.81 212 LEU A O 1
ATOM 1714 N N . ILE A 1 213 ? -3.483 1.761 27.794 1.00 95.94 213 ILE A N 1
ATOM 1715 C CA . ILE A 1 213 ? -3.173 3.089 28.350 1.00 95.94 213 ILE A CA 1
ATOM 1716 C C . ILE A 1 213 ? -2.062 3.000 29.408 1.00 95.94 213 ILE A C 1
ATOM 1718 O O . ILE A 1 213 ? -1.211 3.884 29.473 1.00 95.94 213 ILE A O 1
ATOM 1722 N N . LYS A 1 214 ? -1.979 1.893 30.163 1.00 95.12 214 LYS A N 1
ATOM 1723 C CA . LYS A 1 214 ? -0.901 1.665 31.145 1.00 95.12 214 LYS A CA 1
ATOM 1724 C C . LYS A 1 214 ? 0.490 1.584 30.501 1.00 95.12 214 LYS A C 1
ATOM 1726 O O . LYS A 1 214 ? 1.485 1.829 31.176 1.00 95.12 214 LYS A O 1
ATOM 1731 N N . TYR A 1 215 ? 0.569 1.224 29.217 1.00 93.75 215 TYR A N 1
ATOM 1732 C CA . TYR A 1 215 ? 1.826 1.074 28.477 1.00 93.75 215 TYR A CA 1
ATOM 1733 C C . TYR A 1 215 ? 2.141 2.260 27.559 1.00 93.75 215 TYR A C 1
ATOM 1735 O O . TYR A 1 215 ? 3.311 2.514 27.269 1.00 93.75 215 TYR A O 1
ATOM 1743 N N . ASP A 1 216 ? 1.120 2.925 27.014 1.00 92.56 216 ASP A N 1
ATOM 1744 C CA . ASP A 1 216 ? 1.270 3.922 25.954 1.00 92.56 216 ASP A CA 1
ATOM 1745 C C . ASP A 1 216 ? 0.101 4.921 26.001 1.00 92.56 216 ASP A C 1
ATOM 1747 O O . ASP A 1 216 ? -1.021 4.605 25.602 1.00 92.56 216 ASP A O 1
ATOM 1751 N N . SER A 1 217 ? 0.363 6.148 26.458 1.00 93.56 217 SER A N 1
ATOM 1752 C CA . SER A 1 217 ? -0.655 7.203 26.599 1.00 93.56 217 SER A CA 1
ATOM 1753 C C . SER A 1 217 ? -1.288 7.632 25.273 1.00 93.56 217 SER A C 1
ATOM 1755 O O . SER A 1 217 ? -2.329 8.276 25.256 1.00 93.56 217 SER A O 1
ATOM 1757 N N . ARG A 1 218 ? -0.732 7.227 24.123 1.00 91.44 218 ARG A N 1
ATOM 1758 C CA . ARG A 1 218 ? -1.341 7.509 22.813 1.00 91.44 218 ARG A CA 1
ATOM 1759 C C . ARG A 1 218 ? -2.725 6.881 22.636 1.00 91.44 218 ARG A C 1
ATOM 1761 O O . ARG A 1 218 ? -3.464 7.330 21.766 1.00 91.44 218 ARG A O 1
ATOM 1768 N N . TYR A 1 219 ? -3.075 5.868 23.432 1.00 92.25 219 TYR A N 1
ATOM 1769 C CA . TYR A 1 219 ? -4.419 5.280 23.438 1.00 92.25 219 TYR A CA 1
ATOM 1770 C C . TYR A 1 219 ? -5.422 6.055 24.309 1.00 92.25 219 TYR A C 1
ATOM 1772 O O . TYR A 1 2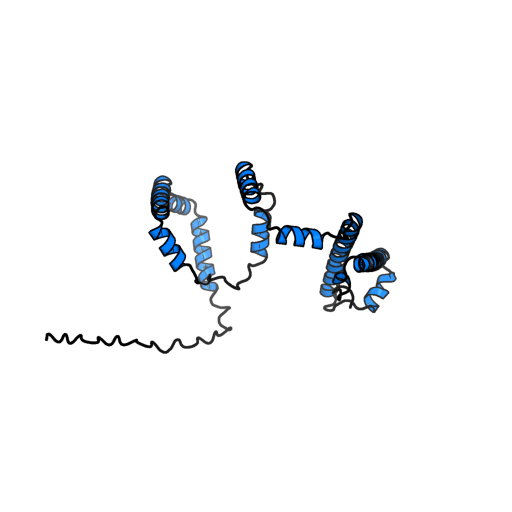19 ? -6.573 5.642 24.410 1.00 92.25 219 TYR A O 1
ATOM 1780 N N . GLU A 1 220 ? -5.018 7.164 24.930 1.00 92.38 220 GLU A N 1
ATOM 1781 C CA . GLU A 1 220 ? -5.898 8.014 25.738 1.00 92.38 220 GLU A CA 1
ATOM 1782 C C . GLU A 1 220 ? -6.776 8.936 24.873 1.00 92.38 220 GLU A C 1
ATOM 1784 O O . GLU A 1 220 ? -7.898 9.256 25.255 1.00 92.38 220 GLU A O 1
ATOM 1789 N N . HIS A 1 221 ? -6.309 9.317 23.679 1.00 88.25 221 HIS A N 1
ATOM 1790 C CA . HIS A 1 221 ? -7.014 10.253 22.797 1.00 88.25 221 HIS A CA 1
ATOM 1791 C C . HIS A 1 221 ? -8.263 9.656 22.116 1.00 88.25 221 HIS A C 1
ATOM 1793 O O . HIS A 1 221 ? -8.388 8.438 21.959 1.00 88.25 221 HIS A O 1
ATOM 1799 N N . ASP A 1 222 ? -9.182 10.550 21.720 1.00 66.50 222 ASP A N 1
ATOM 1800 C CA . ASP A 1 222 ? -10.545 10.256 21.256 1.00 66.50 222 ASP A CA 1
ATOM 1801 C C . ASP A 1 222 ? -10.627 9.128 20.222 1.00 66.50 222 ASP A C 1
ATOM 1803 O O . ASP A 1 222 ? -10.039 9.184 19.137 1.00 66.50 222 ASP A O 1
ATOM 1807 N N . ASP A 1 223 ? -11.440 8.117 20.540 1.00 76.19 223 ASP A N 1
ATOM 1808 C CA . ASP A 1 223 ? -11.767 7.059 19.597 1.00 76.19 223 ASP A CA 1
ATOM 1809 C C . ASP A 1 223 ? -12.959 7.467 18.729 1.00 76.19 223 ASP A C 1
ATOM 1811 O O . ASP A 1 223 ? -14.029 7.779 19.247 1.00 76.19 223 ASP A O 1
ATOM 1815 N N . PRO A 1 224 ? -12.842 7.380 17.397 1.00 76.38 224 PRO A N 1
ATOM 1816 C CA . PRO A 1 224 ? -13.910 7.791 16.489 1.00 76.38 224 PRO A CA 1
ATOM 1817 C C . PRO A 1 224 ? -15.152 6.885 16.544 1.00 76.38 224 PRO A C 1
ATOM 1819 O O . PRO A 1 224 ? -16.168 7.223 15.940 1.00 76.38 224 PRO A O 1
ATOM 1822 N N . ILE A 1 225 ? -15.068 5.736 17.225 1.00 78.75 225 ILE A N 1
ATOM 1823 C CA . ILE A 1 225 ? -16.122 4.714 17.262 1.00 78.75 225 ILE A CA 1
ATOM 1824 C C . ILE A 1 225 ? -17.225 5.078 18.266 1.00 78.75 225 ILE A C 1
ATOM 1826 O O . ILE A 1 225 ? -18.397 4.837 17.984 1.00 78.75 225 ILE A O 1
ATOM 1830 N N . ILE A 1 226 ? -16.868 5.654 19.419 1.00 69.81 226 ILE A N 1
ATOM 1831 C CA . ILE A 1 226 ? -17.807 5.967 20.504 1.00 69.81 226 ILE A CA 1
ATOM 1832 C C . ILE A 1 226 ? -17.649 7.453 20.822 1.00 69.81 226 ILE A C 1
ATOM 1834 O O . ILE A 1 226 ? -16.640 7.856 21.394 1.00 69.81 226 ILE A O 1
ATOM 1838 N N . ARG A 1 227 ? -18.630 8.251 20.392 1.00 70.25 227 ARG A N 1
ATOM 1839 C CA . ARG A 1 227 ? -18.765 9.673 20.726 1.00 70.25 227 ARG A CA 1
ATOM 1840 C C . ARG A 1 227 ? -19.899 9.887 21.711 1.00 70.25 227 ARG A C 1
ATOM 1842 O O . ARG A 1 227 ? -20.904 9.146 21.600 1.00 70.25 227 ARG A O 1
#

Radius of gyration: 31.81 Å; chains: 1; bounding box: 79×70×72 Å

Organism: NCBI:txid101924

InterPro domains:
  IPR003611 Nuclease associated modular domain 3 [PF07460] (81-111)
  IPR003611 Nuclease associated modular domain 3 [PF07460] (118-131)

Foldseek 3Di:
DDDDDDDDPDDDPPPPDDPDPPPPPPPPPPPVVPVVVVVVVVVVVLCVPPVSVVVVVVPPDDPVRVVVVVVVVVVLCVDPVSVVVVVVVPPPDDDPCVPPDDDVVVVVVVCVVCVPDDDDPVVVVVVVVVVVVDPDDPVNVVVVVVVCPQQDPVLVVLVVLLVVLLVVLVVVQVVVCVVPVDGDAVVNVVVCPVVVVVVVSVVSNVVSLVVNCVRDVVSVDDDPRYD

pLDDT: mean 86.88, std 15.56, range [44.81, 98.38]

Sequence (227 aa):
MLLFVGSIGGFARSTRTGRVARHCSQDVAEEGGKGNTARREKMKALWSDPEWRARVLAKRRSRAAIEKQSKSMSKKWEDDEFRTKVQESLKGKEPWNKGVPMPDETKRRISVVLRGSQKSPETRAKMSQAKQSVPMSQEGKNLISNQKRGKTKDYYKLKSDYELLKNDLQLWADSHRLKTGRPMREKDINSLVKQSHLLTKIKKYLELKGELIKYDSRYEHDDPIIR